Protein AF-A0A936V182-F1 (afdb_monomer_lite)

pLDDT: mean 81.34, std 19.68, range [26.72, 98.81]

Foldseek 3Di:
DPDADLPKFKFKDQLVVCPVVVVDDPVVSVVCVPPRIDIRTGGDDDDPPPPDDDDDDDDDDDDDDDDDDDDDDQQLQLVQQCVPVQAALAAEEEELAPVCVSVVVNVLVNPVVDQCHRHFQKYKYAAQQQPDAPSPCDQLPRDLIDIDRHRHSVVVVCRSVVSHVRHRHYPQAGQRLSRQVVRCVVRVSRQAYEYEDEQRGHHNRLVNLLVHAHQYEYRYPPDDLFGGTQNVLQSNLSRQYWYGGRPDIGHPSVVDDAQDWDRRRQWIWGQDPSGTDTPDGDDDD

Structure (mmCIF, N/CA/C/O backbone):
data_AF-A0A936V182-F1
#
_entry.id   AF-A0A936V182-F1
#
loop_
_atom_site.group_PDB
_atom_site.id
_atom_site.type_symbol
_atom_site.label_atom_id
_atom_site.label_alt_id
_atom_site.label_comp_id
_atom_site.label_asym_id
_atom_site.label_entity_id
_atom_site.label_seq_id
_atom_site.pdbx_PDB_ins_code
_atom_site.Cartn_x
_atom_site.Cartn_y
_atom_site.Cartn_z
_atom_site.occupancy
_atom_site.B_iso_or_equiv
_atom_site.auth_seq_id
_atom_site.auth_comp_id
_atom_site.auth_asym_id
_atom_site.auth_atom_id
_atom_site.pdbx_PDB_model_num
ATOM 1 N N . MET A 1 1 ? -26.282 13.102 14.318 1.00 41.66 1 MET A N 1
ATOM 2 C CA . MET A 1 1 ? -25.094 12.673 13.544 1.00 41.66 1 MET A CA 1
ATOM 3 C C . MET A 1 1 ? -25.569 11.914 12.312 1.00 41.66 1 MET A C 1
ATOM 5 O O . MET A 1 1 ? -26.515 11.145 12.462 1.00 41.66 1 MET A O 1
ATOM 9 N N . PRO A 1 2 ? -24.992 12.132 11.120 1.00 41.12 2 PRO A N 1
ATOM 10 C CA . PRO A 1 2 ? -25.357 11.365 9.927 1.00 41.12 2 PRO A CA 1
ATOM 11 C C . PRO A 1 2 ? -25.142 9.859 10.160 1.00 41.12 2 PRO A C 1
ATOM 13 O O . PRO A 1 2 ? -24.247 9.467 10.913 1.00 41.12 2 PRO A O 1
ATOM 16 N N . LYS A 1 3 ? -25.986 9.011 9.553 1.00 46.19 3 LYS A N 1
ATOM 17 C CA . LYS A 1 3 ? -25.827 7.548 9.603 1.00 46.19 3 LYS A CA 1
ATOM 18 C C . LYS A 1 3 ? -24.495 7.181 8.939 1.00 46.19 3 LYS A C 1
ATOM 20 O O . LYS A 1 3 ? -24.381 7.282 7.722 1.00 46.19 3 LYS A O 1
ATOM 25 N N . LYS A 1 4 ? -23.512 6.775 9.748 1.00 57.81 4 LYS A N 1
ATOM 26 C CA . LYS A 1 4 ? -22.187 6.343 9.286 1.00 57.81 4 LYS A CA 1
ATOM 27 C C . LYS A 1 4 ? -22.309 5.064 8.454 1.00 57.81 4 LYS A C 1
ATOM 29 O O . LYS A 1 4 ? -22.956 4.104 8.873 1.00 57.81 4 LYS A O 1
ATOM 34 N N . SER A 1 5 ? -21.683 5.062 7.288 1.00 62.22 5 SER A N 1
ATOM 35 C CA . SER A 1 5 ? -21.495 3.911 6.416 1.00 62.22 5 SER A CA 1
ATOM 36 C C . SER A 1 5 ? -20.258 3.108 6.816 1.00 62.22 5 SER A C 1
ATOM 38 O O . SER A 1 5 ? -19.247 3.709 7.172 1.00 62.22 5 SER A O 1
ATOM 40 N N . PRO A 1 6 ? -20.251 1.777 6.619 1.00 49.88 6 PRO A N 1
ATOM 41 C CA . PRO A 1 6 ? -19.027 0.970 6.666 1.00 49.88 6 PRO A CA 1
ATOM 42 C C . PRO A 1 6 ? -17.945 1.381 5.650 1.00 49.88 6 PRO A C 1
ATOM 44 O O . PRO A 1 6 ? -16.813 0.922 5.748 1.00 49.88 6 PRO A O 1
ATOM 47 N N . LEU A 1 7 ? -18.294 2.200 4.651 1.00 52.56 7 LEU A N 1
ATOM 48 C CA . LEU A 1 7 ? -17.370 2.711 3.633 1.00 52.56 7 LEU A CA 1
ATOM 49 C C . LEU A 1 7 ? -16.834 4.119 3.930 1.00 52.56 7 LEU A C 1
ATOM 51 O O . LEU A 1 7 ? -15.943 4.560 3.208 1.00 52.56 7 LEU A O 1
ATOM 55 N N . ASP A 1 8 ? -17.356 4.817 4.939 1.00 61.22 8 ASP A N 1
ATOM 56 C CA . ASP A 1 8 ? -16.857 6.150 5.296 1.00 61.22 8 ASP A CA 1
ATOM 57 C C . ASP A 1 8 ? -15.470 6.029 5.941 1.00 61.22 8 ASP A C 1
ATOM 59 O O . ASP A 1 8 ? -15.196 5.064 6.660 1.00 61.22 8 ASP A O 1
ATOM 63 N N . SER A 1 9 ? -14.598 7.002 5.685 1.00 69.19 9 SER A N 1
ATOM 64 C CA . SER A 1 9 ? -13.239 7.024 6.229 1.00 69.19 9 SER A CA 1
ATOM 65 C C . SER A 1 9 ? -13.103 8.096 7.303 1.00 69.19 9 SER A C 1
ATOM 67 O O . SER A 1 9 ? -13.934 8.992 7.462 1.00 69.19 9 SER A O 1
ATOM 69 N N . PHE A 1 10 ? -12.029 7.991 8.071 1.00 71.25 10 PHE A N 1
ATOM 70 C CA . PHE A 1 10 ? -11.590 9.054 8.954 1.00 71.25 10 PHE A CA 1
ATOM 71 C C . PHE A 1 10 ? -10.119 9.283 8.685 1.00 71.25 10 PHE A C 1
ATOM 73 O O . PHE A 1 10 ? -9.354 8.324 8.667 1.00 71.25 10 PHE A O 1
ATOM 80 N N . ILE A 1 11 ? -9.746 10.540 8.519 1.00 71.50 11 ILE A N 1
ATOM 81 C CA . ILE A 1 11 ? -8.353 10.932 8.390 1.00 71.50 11 ILE A CA 1
ATOM 82 C C . ILE A 1 11 ? -7.920 11.446 9.757 1.00 71.50 11 ILE A C 1
ATOM 84 O O . ILE A 1 11 ? -8.590 12.290 10.354 1.00 71.50 11 ILE A O 1
ATOM 88 N N . THR A 1 12 ? -6.825 10.915 10.281 1.00 74.19 12 THR A N 1
ATOM 89 C CA . THR A 1 12 ? -6.196 11.458 11.487 1.00 74.19 12 THR A CA 1
ATOM 90 C C . THR A 1 12 ? -5.135 12.458 11.046 1.00 74.19 12 THR A C 1
ATOM 92 O O . THR A 1 12 ? -4.438 12.200 10.071 1.00 74.19 12 THR A O 1
ATOM 95 N N . ARG A 1 13 ? -4.996 13.596 11.720 1.00 75.62 13 ARG A N 1
ATOM 96 C CA . ARG A 1 13 ? -3.925 14.573 11.462 1.00 75.62 13 ARG A CA 1
ATOM 97 C C . ARG A 1 13 ? -3.529 15.279 12.742 1.00 75.62 13 ARG A C 1
ATOM 99 O O . ARG A 1 13 ? -4.365 15.448 13.629 1.00 75.62 13 ARG A O 1
ATOM 106 N N . GLU A 1 14 ? -2.290 15.742 12.820 1.00 84.69 14 GLU A N 1
ATOM 107 C CA . GLU A 1 14 ? -1.937 16.776 13.789 1.00 84.69 14 GLU A CA 1
ATOM 108 C C . GLU A 1 14 ? -2.759 18.045 13.495 1.00 84.69 14 GLU A C 1
ATOM 110 O O . GLU A 1 14 ? -2.943 18.393 12.324 1.00 84.69 14 GLU A O 1
ATOM 115 N N . PRO A 1 15 ? -3.263 18.778 14.508 1.00 85.75 15 PRO A N 1
ATOM 116 C CA . PRO A 1 15 ? -4.141 19.924 14.269 1.00 85.75 15 PRO A CA 1
ATOM 117 C C . PRO A 1 15 ? -3.511 20.986 13.363 1.00 85.75 15 PRO A C 1
ATOM 119 O O . PRO A 1 15 ? -4.202 21.626 12.574 1.00 85.75 15 PRO A O 1
ATOM 122 N N . LYS A 1 16 ? -2.193 21.189 13.478 1.00 81.38 16 LYS A N 1
ATOM 123 C CA . LYS A 1 16 ? -1.477 22.172 12.664 1.00 81.38 16 LYS A CA 1
ATOM 124 C C . LYS A 1 16 ? -1.350 21.725 11.209 1.00 81.38 16 LYS A C 1
ATOM 126 O O . LYS A 1 16 ? -1.611 22.531 10.326 1.00 81.38 16 LYS A O 1
ATOM 131 N N . GLU A 1 17 ? -1.021 20.458 10.979 1.00 74.88 17 GLU A N 1
ATOM 132 C CA . GLU A 1 17 ? -0.967 19.885 9.630 1.00 74.88 17 GLU A CA 1
ATOM 133 C C . GLU A 1 17 ? -2.342 19.952 8.973 1.00 74.88 17 GLU A C 1
ATOM 135 O O . GLU A 1 17 ? -2.457 20.456 7.867 1.00 74.88 17 GLU A O 1
ATOM 140 N N . ALA A 1 18 ? -3.409 19.590 9.690 1.00 75.88 18 ALA A N 1
ATOM 141 C CA . ALA A 1 18 ? -4.770 19.703 9.174 1.00 75.88 18 ALA A CA 1
ATOM 142 C C . ALA A 1 18 ? -5.158 21.133 8.758 1.00 75.88 18 ALA A C 1
ATOM 144 O O . ALA A 1 18 ? -5.914 21.305 7.804 1.00 75.88 18 ALA A O 1
ATOM 145 N N . LEU A 1 19 ? -4.676 22.161 9.471 1.00 80.75 19 LEU A N 1
ATOM 146 C CA . LEU A 1 19 ? -4.899 23.561 9.096 1.00 80.75 19 LEU A CA 1
ATOM 147 C C . LEU A 1 19 ? -4.102 23.936 7.842 1.00 80.75 19 LEU A C 1
ATOM 149 O O . LEU A 1 19 ? -4.643 24.588 6.951 1.00 80.75 19 LEU A O 1
ATOM 153 N N . ASP A 1 20 ? -2.829 23.542 7.787 1.00 72.81 20 ASP A N 1
ATOM 154 C CA . ASP A 1 20 ? -1.937 23.825 6.658 1.00 72.81 20 ASP A CA 1
ATOM 155 C C .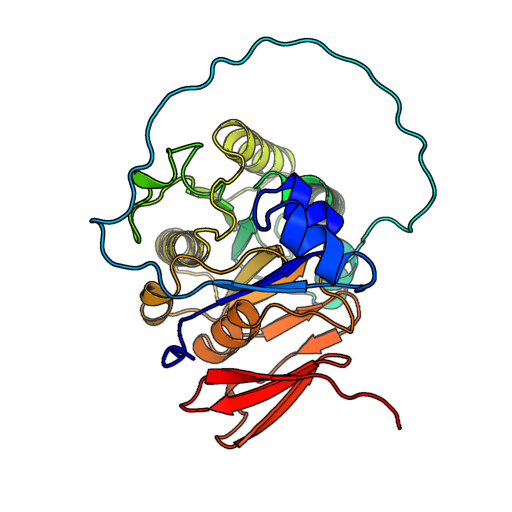 ASP A 1 20 ? -2.417 23.106 5.376 1.00 72.81 20 ASP A C 1
ATOM 157 O O . ASP A 1 20 ? -2.313 23.649 4.278 1.00 72.81 20 ASP A O 1
ATOM 161 N N . GLU A 1 21 ? -3.025 21.929 5.539 1.00 70.69 21 GLU A N 1
ATOM 162 C CA . GLU A 1 21 ? -3.681 21.109 4.512 1.00 70.69 21 GLU A CA 1
ATOM 163 C C . GLU A 1 21 ? -5.107 21.583 4.159 1.00 70.69 21 GLU A C 1
ATOM 165 O O . GLU A 1 21 ? -5.732 21.064 3.236 1.00 70.69 21 GLU A O 1
ATOM 170 N N . GLY A 1 22 ? -5.654 22.567 4.882 1.00 77.06 22 GLY A N 1
ATOM 171 C CA . GLY A 1 22 ? -7.004 23.094 4.649 1.00 77.06 22 GLY A CA 1
ATOM 172 C C . GLY A 1 22 ? -8.145 22.136 5.017 1.00 77.06 22 GLY A C 1
ATOM 173 O O . GLY A 1 22 ? -9.292 22.385 4.645 1.00 77.06 22 GLY A O 1
ATOM 174 N N . LEU A 1 23 ? -7.857 21.064 5.760 1.00 72.44 23 LEU A N 1
ATOM 175 C CA . LEU A 1 23 ? -8.844 20.093 6.246 1.00 72.44 23 LEU A CA 1
ATOM 176 C C . LEU A 1 23 ? -9.688 20.639 7.405 1.00 72.44 23 LEU A C 1
ATOM 178 O O . LEU A 1 23 ? -10.777 20.130 7.669 1.00 72.44 23 LEU A O 1
ATOM 182 N N . ILE A 1 24 ? -9.181 21.665 8.093 1.00 79.69 24 ILE A N 1
ATOM 183 C CA . ILE A 1 24 ? -9.901 22.437 9.107 1.00 79.69 24 ILE A CA 1
ATOM 184 C C . ILE A 1 24 ? -9.687 23.935 8.890 1.00 79.69 24 ILE A C 1
ATOM 186 O O . ILE A 1 24 ? -8.669 24.372 8.350 1.00 79.69 24 ILE A O 1
ATOM 190 N N . ASN A 1 25 ? -10.626 24.749 9.360 1.00 86.94 25 ASN A N 1
ATOM 191 C CA . ASN A 1 25 ? -10.489 26.201 9.354 1.00 86.94 25 ASN A CA 1
ATOM 192 C C . ASN A 1 25 ? -9.748 26.724 10.605 1.00 86.94 25 ASN A C 1
ATOM 194 O O . ASN A 1 25 ? -9.465 26.001 11.562 1.00 86.94 25 ASN A O 1
ATOM 198 N N . LYS A 1 26 ? -9.420 28.024 10.616 1.00 87.69 26 LYS A N 1
ATOM 199 C CA . LYS A 1 26 ? -8.670 28.657 11.719 1.00 87.69 26 LYS A CA 1
ATOM 200 C C . LYS A 1 26 ? -9.384 28.595 13.071 1.00 87.69 26 LYS A C 1
ATOM 202 O O . LYS A 1 26 ? -8.702 28.643 14.095 1.00 87.69 26 LYS A O 1
ATOM 207 N N . ASP A 1 27 ? -10.711 28.552 13.094 1.00 89.56 27 ASP A N 1
ATOM 208 C CA . ASP A 1 27 ? -11.481 28.510 14.337 1.00 89.56 27 ASP A CA 1
ATOM 209 C C . ASP A 1 27 ? -11.550 27.084 14.893 1.00 89.56 27 ASP A C 1
ATOM 211 O O . ASP A 1 27 ? -11.264 26.893 16.074 1.00 89.56 27 ASP A O 1
ATOM 215 N N . GLU A 1 28 ? -11.749 26.084 14.033 1.00 85.88 28 GLU A N 1
ATOM 216 C CA . GLU A 1 28 ? -11.601 24.662 14.381 1.00 85.88 28 GLU A CA 1
ATOM 217 C C . GLU A 1 28 ? -10.180 24.359 14.887 1.00 85.88 28 GLU A C 1
ATOM 219 O O . GLU A 1 28 ? -9.998 23.706 15.914 1.00 85.88 28 GLU A O 1
ATOM 224 N N . TYR A 1 29 ? -9.141 24.915 14.251 1.00 89.25 29 TYR A N 1
ATOM 225 C CA . TYR A 1 29 ? -7.770 24.772 14.751 1.00 89.25 29 TYR A CA 1
ATOM 226 C C . TYR A 1 29 ? -7.607 25.320 16.173 1.00 89.25 29 TYR A C 1
ATOM 228 O O . TYR A 1 29 ? -6.943 24.696 16.997 1.00 89.25 29 TYR A O 1
ATOM 236 N N . LYS A 1 30 ? -8.206 26.471 16.513 1.00 90.81 30 LYS A N 1
ATOM 237 C CA . LYS A 1 30 ? -8.105 27.021 17.879 1.00 90.81 30 LYS A CA 1
ATOM 238 C C . LYS A 1 30 ? -8.711 26.085 18.921 1.00 90.81 30 LYS A C 1
ATOM 240 O O . LYS A 1 30 ? -8.187 26.051 20.037 1.00 90.81 30 LYS A O 1
ATOM 245 N N . GLU A 1 31 ? -9.775 25.374 18.561 1.00 91.69 31 GLU A N 1
ATOM 246 C CA . GLU A 1 31 ? -10.440 24.387 19.411 1.00 91.69 31 GLU A CA 1
ATOM 247 C C . GLU A 1 31 ? -9.535 23.175 19.654 1.00 91.69 31 GLU A C 1
ATOM 249 O O . GLU A 1 31 ? -9.345 22.759 20.797 1.00 91.69 31 GLU A O 1
ATOM 254 N N . PHE A 1 32 ? -8.882 22.677 18.601 1.00 87.44 32 PHE A N 1
ATOM 255 C CA . PHE A 1 32 ? -8.122 21.431 18.668 1.00 87.44 32 PHE A CA 1
ATOM 256 C C . PHE A 1 32 ? -6.600 21.578 18.780 1.00 87.44 32 PHE A C 1
ATOM 258 O O . PHE A 1 32 ? -5.914 20.572 18.902 1.00 87.44 32 PHE A O 1
ATOM 265 N N . LYS A 1 33 ? -6.031 22.791 18.806 1.00 88.38 33 LYS A N 1
ATOM 266 C CA . LYS A 1 33 ? -4.565 23.029 18.829 1.00 88.38 33 LYS A CA 1
ATOM 267 C C . LYS A 1 33 ? -3.802 22.393 19.998 1.00 88.38 33 LYS A C 1
ATOM 269 O O . LYS A 1 33 ? -2.577 22.411 19.997 1.00 88.38 33 LYS A O 1
ATOM 274 N N . LYS A 1 34 ? -4.506 21.952 21.045 1.00 87.06 34 LYS A N 1
ATOM 275 C CA . LYS A 1 34 ? -3.921 21.257 22.204 1.00 87.06 34 LYS A CA 1
ATOM 276 C C . LYS A 1 34 ? -3.985 19.732 22.079 1.00 87.06 34 LYS A C 1
ATOM 278 O O . LYS A 1 34 ? -3.415 19.044 22.919 1.00 87.06 34 LYS A O 1
ATOM 283 N N . SER A 1 35 ? -4.708 19.217 21.090 1.00 80.88 35 SER A N 1
ATOM 284 C CA . SER A 1 35 ? -4.817 17.789 20.820 1.00 80.88 35 SER A CA 1
ATOM 285 C C . SER A 1 35 ? -3.553 17.290 20.130 1.00 80.88 35 SER A C 1
ATOM 287 O O . SER A 1 35 ? -2.988 17.992 19.302 1.00 80.88 35 SER A O 1
ATOM 289 N N . ILE A 1 36 ? -3.158 16.056 20.443 1.00 70.88 36 ILE A N 1
ATOM 290 C CA . ILE A 1 36 ? -2.073 15.343 19.746 1.00 70.88 36 ILE A CA 1
ATOM 291 C C . ILE A 1 36 ? -2.526 14.928 18.341 1.00 70.88 36 ILE A C 1
ATOM 293 O O . ILE A 1 36 ? -1.750 14.729 17.432 1.00 70.88 36 ILE A O 1
ATOM 297 N N . SER A 1 37 ? -3.818 14.729 18.132 1.00 75.06 37 SER A N 1
ATOM 298 C CA . SER A 1 37 ? -4.351 14.566 16.788 1.00 75.06 37 SER A CA 1
ATOM 299 C C . SER A 1 37 ? -5.823 14.910 16.784 1.00 75.06 37 SER A C 1
ATOM 301 O O . SER A 1 37 ? -6.503 14.871 17.814 1.00 75.06 37 SER A O 1
ATOM 303 N N . ILE A 1 38 ? -6.314 15.258 15.607 1.00 79.38 38 ILE A N 1
ATOM 304 C CA . ILE A 1 38 ? -7.730 15.331 15.313 1.00 79.38 38 ILE A CA 1
ATOM 305 C C . ILE A 1 38 ? -8.112 14.247 14.333 1.00 79.38 38 ILE A C 1
ATOM 307 O O . ILE A 1 38 ? -7.327 13.840 13.477 1.00 79.38 38 ILE A O 1
ATOM 311 N N . ARG A 1 39 ? -9.356 13.802 14.465 1.00 74.19 39 ARG A N 1
ATOM 312 C CA . ARG A 1 39 ? -9.944 12.799 13.599 1.00 74.19 39 ARG A CA 1
ATOM 313 C C . ARG A 1 39 ? -11.040 13.444 12.773 1.00 74.19 39 ARG A C 1
ATOM 315 O O . ARG A 1 39 ? -12.098 13.796 13.289 1.00 74.19 39 ARG A O 1
ATOM 322 N N . ILE A 1 40 ? -10.760 13.607 11.493 1.00 77.19 40 ILE A N 1
ATOM 323 C CA . ILE A 1 40 ? -11.608 14.308 10.543 1.00 77.19 40 ILE A CA 1
ATOM 324 C C . ILE A 1 40 ? -12.477 13.264 9.858 1.00 77.19 40 ILE A C 1
ATOM 326 O O . ILE A 1 40 ? -11.980 12.324 9.235 1.00 77.19 40 ILE A O 1
ATOM 330 N N . TYR A 1 41 ? -13.790 13.386 10.043 1.00 71.94 41 TYR A N 1
ATOM 331 C CA . TYR A 1 41 ? -14.746 12.497 9.400 1.00 71.94 41 TYR A CA 1
ATOM 332 C C . TYR A 1 41 ? -14.804 12.795 7.910 1.00 71.94 41 TYR A C 1
ATOM 334 O O . TYR A 1 41 ? -15.100 13.917 7.507 1.00 71.94 41 TYR A O 1
ATOM 342 N N . TYR A 1 42 ? -14.569 11.761 7.116 1.00 66.94 42 TYR A N 1
ATOM 343 C CA . TYR A 1 42 ? -14.563 11.833 5.672 1.00 66.94 42 TYR A CA 1
ATOM 344 C C . TYR A 1 42 ? -15.699 10.940 5.146 1.00 66.94 42 TYR A C 1
ATOM 346 O O . TYR A 1 42 ? -15.493 9.744 4.897 1.00 66.94 42 TYR A O 1
ATOM 354 N N . PRO A 1 43 ? -16.944 11.464 5.082 1.00 55.19 43 PRO A N 1
ATOM 355 C CA . PRO A 1 43 ? -18.076 10.686 4.594 1.00 55.19 43 PRO A CA 1
ATOM 356 C C . PRO A 1 43 ? -17.819 10.246 3.155 1.00 55.19 43 PRO A C 1
ATOM 358 O O . PRO A 1 43 ? -17.165 10.968 2.404 1.00 55.19 43 PRO A O 1
ATOM 361 N N . ARG A 1 44 ? -18.389 9.103 2.746 1.00 57.69 44 ARG A N 1
ATOM 362 C CA . ARG A 1 44 ? -18.554 8.764 1.327 1.00 57.69 44 ARG A CA 1
ATOM 363 C C . ARG A 1 44 ? -18.972 10.022 0.579 1.00 57.69 44 ARG A C 1
ATOM 365 O O . ARG A 1 44 ? -19.992 10.623 0.925 1.00 57.69 44 ARG A O 1
ATOM 372 N N . TRP A 1 45 ? -18.157 10.403 -0.400 1.00 47.88 45 TRP A N 1
ATOM 373 C CA . TRP A 1 45 ? -18.374 11.591 -1.206 1.00 47.88 45 TRP A CA 1
ATOM 374 C C . TRP A 1 45 ? -19.824 11.631 -1.698 1.00 47.88 45 TRP A C 1
ATOM 376 O O . TRP A 1 45 ? -20.338 10.694 -2.309 1.00 47.88 45 TRP A O 1
ATOM 386 N N . VAL A 1 46 ? -20.482 12.715 -1.304 1.00 39.66 46 VAL A N 1
ATOM 387 C CA . VAL A 1 46 ? -21.853 13.099 -1.628 1.00 39.66 46 VAL A CA 1
ATOM 388 C C . VAL A 1 46 ? -21.989 13.311 -3.143 1.00 39.66 46 VAL A C 1
ATOM 390 O O . VAL A 1 46 ? -21.006 13.607 -3.817 1.00 39.66 46 VAL A O 1
ATOM 393 N N . GLU A 1 47 ? -23.215 13.154 -3.655 1.00 40.62 47 GLU A N 1
ATOM 394 C CA . GLU A 1 47 ? -23.608 13.387 -5.052 1.00 40.62 47 GLU A CA 1
ATOM 395 C C . GLU A 1 47 ? -23.032 14.677 -5.663 1.00 40.62 47 GLU A C 1
ATOM 397 O O . GLU A 1 47 ? -22.890 15.705 -4.995 1.00 40.62 47 GLU A O 1
ATOM 402 N N . LEU A 1 48 ? -22.761 14.580 -6.970 1.00 37.69 48 LEU A N 1
ATOM 403 C CA . LEU A 1 48 ? -21.996 15.480 -7.846 1.00 37.69 48 LEU A CA 1
ATOM 404 C C . LEU A 1 48 ? -22.363 16.981 -7.778 1.00 37.69 48 LEU A C 1
ATOM 406 O O . LEU A 1 48 ? -21.568 17.826 -8.184 1.00 37.69 48 LEU A O 1
ATOM 410 N N . ASP A 1 49 ? -23.532 17.337 -7.250 1.00 41.50 49 ASP A N 1
ATOM 411 C CA . ASP A 1 49 ? -24.151 18.652 -7.463 1.00 41.50 49 ASP A CA 1
ATOM 412 C C . ASP A 1 49 ? -23.750 19.732 -6.437 1.00 41.50 49 ASP A C 1
ATOM 414 O O . ASP A 1 49 ? -24.231 20.863 -6.503 1.00 41.50 49 ASP A O 1
ATOM 418 N N . LYS A 1 50 ? -22.862 19.431 -5.478 1.00 38.72 50 LYS A N 1
ATOM 419 C CA . LYS A 1 50 ? -22.451 20.384 -4.416 1.00 38.72 50 LYS A CA 1
ATOM 420 C C . LYS A 1 50 ? -21.024 20.937 -4.538 1.00 38.72 50 LYS A C 1
ATOM 422 O O . LYS A 1 50 ? -20.557 21.613 -3.626 1.00 38.72 50 LYS A O 1
ATOM 427 N N . LEU A 1 51 ? -20.338 20.696 -5.656 1.00 36.44 51 LEU A N 1
ATOM 428 C CA . LEU A 1 51 ? -18.900 20.964 -5.829 1.00 36.44 51 LEU A CA 1
ATOM 429 C C . LEU A 1 51 ? -18.517 22.323 -6.456 1.00 36.44 51 LEU A C 1
ATOM 431 O O . LEU A 1 51 ? -17.415 22.463 -6.982 1.00 36.44 51 LEU A O 1
ATOM 435 N N . MET A 1 52 ? -19.355 23.360 -6.373 1.00 34.44 52 MET A N 1
ATOM 436 C CA . MET A 1 52 ? -18.914 24.720 -6.728 1.00 34.44 52 MET A CA 1
ATOM 437 C C . MET A 1 52 ? -18.900 25.660 -5.520 1.00 34.44 52 MET A C 1
ATOM 439 O O . MET A 1 52 ? -19.957 25.999 -4.989 1.00 34.44 52 MET A O 1
ATOM 443 N N . PRO A 1 53 ? -17.719 26.200 -5.177 1.00 34.00 53 PRO A N 1
ATOM 444 C CA . PRO A 1 53 ? -17.605 27.578 -4.721 1.00 34.00 53 PRO A CA 1
ATOM 445 C C . PRO A 1 53 ? -16.850 28.460 -5.729 1.00 34.00 53 PRO A C 1
ATOM 447 O O . PRO A 1 53 ? -15.992 28.021 -6.492 1.00 34.00 53 PRO A O 1
ATOM 450 N N . ASN A 1 54 ? -17.220 29.739 -5.723 1.00 40.09 54 ASN A N 1
ATOM 451 C CA . ASN A 1 54 ? -16.815 30.776 -6.666 1.00 40.09 54 ASN A CA 1
ATOM 452 C C . ASN A 1 54 ? -15.388 31.325 -6.442 1.00 40.09 54 ASN A C 1
ATOM 454 O O . ASN A 1 54 ? -15.023 31.668 -5.321 1.00 40.09 54 ASN A O 1
ATOM 458 N N . LYS A 1 55 ? -14.734 31.598 -7.585 1.00 34.41 55 LYS A N 1
ATOM 459 C CA . LYS A 1 55 ? -13.571 32.465 -7.899 1.00 34.41 55 LYS A CA 1
ATOM 460 C C . LYS A 1 55 ? -12.144 31.869 -7.884 1.00 34.41 55 LYS A C 1
ATOM 462 O O . LYS A 1 55 ? -11.778 31.156 -6.960 1.00 34.41 55 LYS A O 1
ATOM 467 N N . PRO A 1 56 ? -11.312 32.228 -8.893 1.00 35.09 56 PRO A N 1
ATOM 468 C CA . PRO A 1 56 ? -9.937 31.752 -9.030 1.00 35.09 56 PRO A CA 1
ATOM 469 C C . PRO A 1 56 ? -8.943 32.606 -8.226 1.00 35.09 56 PRO A C 1
ATOM 471 O O . PRO A 1 56 ? -9.132 33.816 -8.092 1.00 35.09 56 PRO A O 1
ATOM 474 N N . VAL A 1 57 ? -7.845 31.996 -7.767 1.00 31.30 57 VAL A N 1
ATOM 475 C CA . VAL A 1 57 ? -6.678 32.707 -7.214 1.00 31.30 57 VAL A CA 1
ATOM 476 C C . VAL A 1 57 ? -5.425 32.334 -8.010 1.00 31.30 57 VAL A C 1
ATOM 478 O O . VAL A 1 57 ? -5.151 31.163 -8.253 1.00 31.30 57 VAL A O 1
ATOM 481 N N . SER A 1 58 ? -4.690 33.360 -8.439 1.00 30.41 58 SER A N 1
ATOM 482 C CA . SER A 1 58 ? -3.421 33.300 -9.172 1.00 30.41 58 SER A CA 1
ATOM 483 C C . SER A 1 58 ? -2.222 33.083 -8.242 1.00 30.41 58 SER A C 1
ATOM 485 O O . SER A 1 58 ? -2.175 33.683 -7.168 1.00 30.41 58 SER A O 1
ATOM 487 N N . VAL A 1 59 ? -1.215 32.328 -8.692 1.00 30.48 59 VAL A N 1
ATOM 488 C CA . VAL A 1 59 ? 0.037 32.074 -7.953 1.00 30.48 59 VAL A CA 1
ATOM 489 C C . VAL A 1 59 ? 1.221 32.771 -8.635 1.00 30.48 59 VAL A C 1
ATOM 491 O O . VAL A 1 59 ? 1.354 32.717 -9.856 1.00 30.48 59 VAL A O 1
ATOM 494 N N . THR A 1 60 ? 2.100 33.388 -7.840 1.00 31.77 60 THR A N 1
ATOM 495 C CA . THR A 1 60 ? 3.448 33.834 -8.241 1.00 31.77 60 THR A CA 1
ATOM 496 C C . THR A 1 60 ? 4.492 33.337 -7.242 1.00 31.77 60 THR A C 1
ATOM 498 O O . THR A 1 60 ? 4.284 33.445 -6.034 1.00 31.77 60 THR A O 1
ATOM 501 N N . ASP A 1 61 ? 5.622 32.850 -7.759 1.00 39.09 61 ASP A N 1
ATOM 502 C CA . ASP A 1 61 ? 6.753 32.277 -7.017 1.00 39.09 61 ASP A CA 1
ATOM 503 C C . ASP A 1 61 ? 7.638 33.300 -6.282 1.00 39.09 61 ASP A C 1
ATOM 505 O O . ASP A 1 61 ? 7.925 34.376 -6.815 1.00 39.09 61 ASP A O 1
ATOM 509 N N . LYS A 1 62 ? 8.206 32.885 -5.130 1.00 29.88 62 LYS A N 1
ATOM 510 C CA . LYS A 1 62 ? 9.655 32.990 -4.816 1.00 29.88 62 LYS A CA 1
ATOM 511 C C . LYS A 1 62 ? 10.067 32.277 -3.513 1.00 29.88 62 LYS A C 1
ATOM 513 O O . LYS A 1 62 ? 9.293 32.138 -2.575 1.00 29.88 62 LYS A O 1
ATOM 518 N N . ALA A 1 63 ? 11.338 31.859 -3.483 1.00 38.66 63 ALA A N 1
ATOM 519 C CA . ALA A 1 63 ? 11.964 30.950 -2.516 1.00 38.66 63 ALA A CA 1
ATOM 520 C C . ALA A 1 63 ? 12.428 31.578 -1.185 1.00 38.66 63 ALA A C 1
ATOM 522 O O . ALA A 1 63 ? 12.803 32.750 -1.152 1.00 38.66 63 ALA A O 1
ATOM 523 N N . LYS A 1 64 ? 12.578 30.734 -0.144 1.00 29.09 64 LYS A N 1
ATOM 524 C CA . LYS A 1 64 ? 13.692 30.773 0.833 1.00 29.09 64 LYS A CA 1
ATOM 525 C C . LYS A 1 64 ? 13.848 29.445 1.594 1.00 29.09 64 LYS A C 1
ATOM 527 O O . LYS A 1 64 ? 12.875 28.785 1.933 1.00 29.09 64 LYS A O 1
ATOM 532 N N . LYS A 1 65 ? 15.110 29.087 1.845 1.00 38.97 65 LYS A N 1
ATOM 533 C CA . LYS A 1 65 ? 15.613 27.858 2.480 1.00 38.97 65 LYS A CA 1
ATOM 534 C C . LYS A 1 65 ? 15.982 28.149 3.940 1.00 38.97 65 LYS A C 1
ATOM 536 O O . LYS A 1 65 ? 16.754 29.077 4.151 1.00 38.97 65 LYS A O 1
ATOM 541 N N . VAL A 1 66 ? 15.538 27.317 4.885 1.00 27.34 66 VAL A N 1
ATOM 542 C CA . VAL A 1 66 ? 16.264 26.934 6.117 1.00 27.34 66 VAL A CA 1
ATOM 543 C C . VAL A 1 66 ? 15.761 25.539 6.501 1.00 27.34 66 VAL A C 1
ATOM 545 O O . VAL A 1 66 ? 14.559 25.363 6.665 1.00 27.34 66 VAL A O 1
ATOM 548 N N . VAL A 1 67 ? 16.649 24.550 6.638 1.00 30.16 67 VAL A N 1
ATOM 549 C CA . VAL A 1 67 ? 16.309 23.261 7.264 1.00 30.16 67 VAL A CA 1
ATOM 550 C C . VAL A 1 67 ? 17.289 23.030 8.400 1.00 30.16 67 VAL A C 1
ATOM 552 O O . VAL A 1 67 ? 18.458 22.720 8.178 1.00 30.16 67 VAL A O 1
ATOM 555 N N . THR A 1 68 ? 16.797 23.212 9.617 1.00 26.72 68 THR A N 1
ATOM 556 C CA . THR A 1 68 ? 17.435 22.715 10.831 1.00 26.72 68 THR A CA 1
ATOM 557 C C . THR A 1 6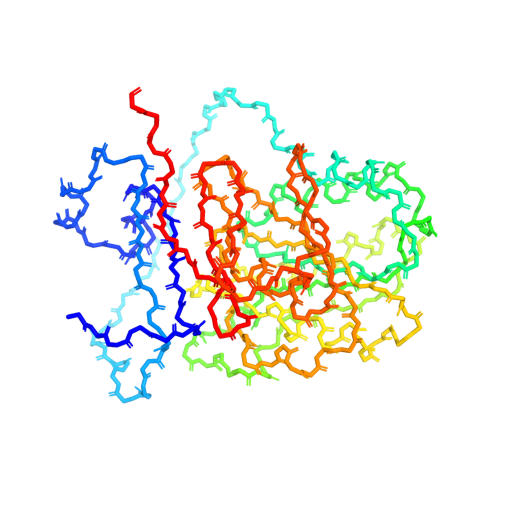8 ? 17.086 21.233 10.927 1.00 26.72 68 THR A C 1
ATOM 559 O O . THR A 1 68 ? 15.918 20.891 11.084 1.00 26.72 68 THR A O 1
ATOM 562 N N . ILE A 1 69 ? 18.072 20.344 10.793 1.00 33.72 69 ILE A N 1
ATOM 563 C CA . ILE A 1 69 ? 17.871 18.913 11.049 1.00 33.72 69 ILE A CA 1
ATOM 564 C C . ILE A 1 69 ? 17.939 18.717 12.563 1.00 33.72 69 ILE A C 1
ATOM 566 O O . ILE A 1 69 ? 19.020 18.635 13.141 1.00 33.72 69 ILE A O 1
ATOM 570 N N . THR A 1 70 ? 16.779 18.681 13.212 1.00 36.97 70 THR A N 1
ATOM 571 C CA . THR A 1 70 ? 16.637 18.145 14.567 1.00 36.97 70 THR A CA 1
ATOM 572 C C . THR A 1 70 ? 16.228 16.681 14.466 1.00 36.97 70 THR A C 1
ATOM 574 O O . THR A 1 70 ? 15.193 16.358 13.892 1.00 36.97 70 THR A O 1
ATOM 577 N N . ASN A 1 71 ? 17.090 15.818 14.993 1.00 44.62 71 ASN A N 1
ATOM 578 C CA . ASN A 1 71 ? 17.004 14.363 15.060 1.00 44.62 71 ASN A CA 1
ATOM 579 C C . ASN A 1 71 ? 15.591 13.761 15.164 1.00 44.62 71 ASN A C 1
ATOM 581 O O . ASN A 1 71 ? 14.867 13.995 16.127 1.00 44.62 71 ASN A O 1
ATOM 585 N N . GLY A 1 72 ? 15.311 12.833 14.254 1.00 38.66 72 GLY A N 1
ATOM 586 C CA . GLY A 1 72 ? 14.556 11.613 14.519 1.00 38.66 72 GLY A CA 1
ATOM 587 C C . GLY A 1 72 ? 15.327 10.476 13.852 1.00 38.66 72 GLY A C 1
ATOM 588 O O . GLY A 1 72 ? 15.928 10.698 12.798 1.00 38.66 72 GLY A O 1
ATOM 589 N N . ILE A 1 73 ? 15.373 9.284 14.451 1.00 39.31 73 ILE A N 1
ATOM 590 C CA . ILE A 1 73 ? 15.832 8.095 13.716 1.00 39.31 73 ILE A CA 1
ATOM 591 C C . ILE A 1 73 ? 15.016 8.070 12.414 1.00 39.31 73 ILE A C 1
ATOM 593 O O . ILE A 1 73 ? 13.789 8.168 12.504 1.00 39.31 73 ILE A O 1
ATOM 597 N N . PRO A 1 74 ? 15.646 8.017 11.223 1.00 57.88 74 PRO A N 1
ATOM 598 C CA . PRO A 1 74 ? 14.898 7.931 9.982 1.00 57.88 74 PRO A CA 1
ATOM 599 C C . PRO A 1 74 ? 13.922 6.767 10.105 1.00 57.88 74 PRO A C 1
ATOM 601 O O . PRO A 1 74 ? 14.330 5.669 10.495 1.00 57.88 74 PRO A O 1
ATOM 604 N N . ASP A 1 75 ? 12.642 7.016 9.825 1.00 70.19 75 ASP A N 1
ATOM 605 C CA . ASP A 1 75 ? 11.667 5.937 9.700 1.00 70.19 75 ASP A CA 1
ATOM 606 C C . ASP A 1 75 ? 12.304 4.851 8.821 1.00 70.19 75 ASP A C 1
ATOM 608 O O . ASP A 1 75 ? 12.811 5.151 7.741 1.00 70.19 75 ASP A O 1
ATOM 612 N N . SER A 1 76 ? 12.388 3.632 9.347 1.00 81.50 76 SER A N 1
ATOM 613 C CA . SER A 1 76 ? 13.045 2.487 8.706 1.00 81.50 76 SER A CA 1
ATOM 614 C C . SER A 1 76 ? 12.055 1.349 8.475 1.00 81.50 76 SER A C 1
ATOM 616 O O . SER A 1 76 ? 12.460 0.200 8.300 1.00 81.50 76 SER A O 1
ATOM 618 N N . SER A 1 77 ? 10.753 1.659 8.489 1.00 86.19 77 SER A N 1
ATOM 619 C CA . SER A 1 77 ? 9.674 0.672 8.459 1.00 86.19 77 SER A CA 1
ATOM 620 C C . SER A 1 77 ? 9.800 -0.266 7.266 1.00 86.19 77 SER A C 1
ATOM 622 O O . SER A 1 77 ? 9.766 -1.477 7.452 1.00 86.19 77 SER A O 1
ATOM 624 N N . ILE A 1 78 ? 10.020 0.260 6.055 1.00 91.38 78 ILE A N 1
ATOM 625 C CA . ILE A 1 78 ? 10.129 -0.584 4.856 1.00 91.38 78 ILE A CA 1
ATOM 626 C C . ILE A 1 78 ? 11.338 -1.507 4.957 1.00 91.38 78 ILE A C 1
ATOM 628 O O . ILE A 1 78 ? 11.208 -2.697 4.684 1.00 91.38 78 ILE A O 1
ATOM 632 N N . LEU A 1 79 ? 12.492 -0.981 5.381 1.00 88.25 79 LEU A N 1
ATOM 633 C CA . LEU A 1 79 ? 13.707 -1.783 5.522 1.00 88.25 79 LEU A CA 1
ATOM 634 C C . LEU A 1 79 ? 13.491 -2.920 6.525 1.00 88.25 79 LEU A C 1
ATOM 636 O O . LEU A 1 79 ? 13.708 -4.076 6.186 1.00 88.25 79 LEU A O 1
ATOM 640 N N . LYS A 1 80 ? 13.001 -2.597 7.729 1.00 88.94 80 LYS A N 1
ATOM 641 C CA . LYS A 1 80 ? 12.759 -3.569 8.805 1.00 88.94 80 LYS A CA 1
ATOM 642 C C . LYS A 1 80 ? 11.739 -4.635 8.417 1.00 88.94 80 LYS A C 1
ATOM 644 O O . LYS A 1 80 ? 11.937 -5.809 8.711 1.00 88.94 80 LYS A O 1
ATOM 649 N N . ILE A 1 81 ? 10.637 -4.230 7.787 1.00 92.12 81 ILE A N 1
ATOM 650 C CA . ILE A 1 81 ? 9.556 -5.144 7.410 1.00 92.12 81 ILE A CA 1
ATOM 651 C C . ILE A 1 81 ? 10.015 -6.073 6.284 1.00 92.12 81 ILE A C 1
ATOM 653 O O . ILE A 1 81 ? 9.816 -7.283 6.371 1.00 92.12 81 ILE A O 1
ATOM 657 N N . LEU A 1 82 ? 10.648 -5.540 5.237 1.00 90.12 82 LEU A N 1
ATOM 658 C CA . LEU A 1 82 ? 11.113 -6.365 4.121 1.00 90.12 82 LEU A CA 1
ATOM 659 C C . LEU A 1 82 ? 12.247 -7.311 4.534 1.00 90.12 82 LEU A C 1
ATOM 661 O O . LEU A 1 82 ? 12.263 -8.450 4.077 1.00 90.12 82 LEU A O 1
ATOM 665 N N . ASP A 1 83 ? 13.137 -6.879 5.431 1.00 86.75 83 ASP A N 1
ATOM 666 C CA . ASP A 1 83 ? 14.212 -7.720 5.970 1.00 86.75 83 ASP A CA 1
ATOM 667 C C . ASP A 1 83 ? 13.664 -8.922 6.759 1.00 86.75 83 ASP A C 1
ATOM 669 O O . ASP A 1 83 ? 14.066 -10.059 6.523 1.00 86.75 83 ASP A O 1
ATOM 673 N N . ARG A 1 84 ? 12.670 -8.710 7.636 1.00 88.44 84 ARG A N 1
ATOM 674 C CA . ARG A 1 84 ? 12.144 -9.799 8.480 1.00 88.44 84 ARG A CA 1
ATOM 675 C C . ARG A 1 84 ? 11.133 -10.724 7.802 1.00 88.44 84 ARG A C 1
ATOM 677 O O . ARG A 1 84 ? 10.885 -11.817 8.301 1.00 88.44 84 ARG A O 1
ATOM 684 N N . THR A 1 85 ? 10.475 -10.281 6.731 1.00 87.75 85 THR A N 1
ATOM 685 C CA . THR A 1 85 ? 9.352 -11.030 6.139 1.00 87.75 85 THR A CA 1
ATOM 686 C C . THR A 1 85 ? 9.787 -12.104 5.148 1.00 87.75 85 THR A C 1
ATOM 688 O O . THR A 1 85 ? 9.059 -13.083 4.977 1.00 87.75 85 THR A O 1
ATOM 691 N N . GLY A 1 86 ? 10.941 -11.934 4.490 1.00 81.88 86 GLY A N 1
ATOM 692 C CA . GLY A 1 86 ? 11.507 -12.925 3.566 1.00 81.88 86 GLY A CA 1
ATOM 693 C C . GLY A 1 86 ? 10.566 -13.331 2.426 1.00 81.88 86 GLY A C 1
ATOM 694 O O . GLY A 1 86 ? 10.604 -14.466 1.962 1.00 81.88 86 GLY A O 1
ATOM 695 N N . TRP A 1 87 ? 9.652 -12.448 2.024 1.00 87.81 87 TRP A N 1
ATOM 696 C CA . TRP A 1 87 ? 8.662 -12.744 0.992 1.00 87.81 87 TRP A CA 1
ATOM 697 C C . TRP A 1 87 ? 9.314 -13.014 -0.360 1.00 87.81 87 TRP A C 1
ATOM 699 O O . TRP A 1 87 ? 10.272 -12.354 -0.724 1.00 87.81 87 TRP A O 1
ATOM 709 N N . GLU A 1 88 ? 8.760 -13.939 -1.138 1.00 84.06 88 GLU A N 1
ATOM 710 C CA . GLU A 1 88 ? 9.221 -14.233 -2.497 1.00 84.06 88 GLU A CA 1
ATOM 711 C C . GLU A 1 88 ? 8.025 -14.324 -3.450 1.00 84.06 88 GLU A C 1
ATOM 713 O O . GLU A 1 88 ? 6.883 -14.496 -3.017 1.00 84.06 88 GLU A O 1
ATOM 718 N N . LYS A 1 89 ? 8.283 -14.216 -4.762 1.00 82.31 89 LYS A N 1
ATOM 719 C CA . LYS A 1 89 ? 7.272 -14.327 -5.839 1.00 82.31 89 LYS A CA 1
ATOM 720 C C . LYS A 1 89 ? 6.088 -13.353 -5.712 1.00 82.31 89 LYS A C 1
ATOM 722 O O . LYS A 1 89 ? 5.009 -13.589 -6.269 1.00 82.31 89 LYS A O 1
ATOM 727 N N . ALA A 1 90 ? 6.299 -12.238 -5.021 1.00 92.00 90 ALA A N 1
ATOM 728 C CA . ALA A 1 90 ? 5.312 -11.181 -4.889 1.00 92.00 90 ALA A CA 1
ATOM 729 C C . ALA A 1 90 ? 5.329 -10.237 -6.100 1.00 92.00 90 ALA A C 1
ATOM 731 O O . ALA A 1 90 ? 6.289 -10.200 -6.867 1.00 92.00 90 ALA A O 1
ATOM 732 N N . THR A 1 91 ? 4.277 -9.434 -6.247 1.00 95.81 91 THR A N 1
ATOM 733 C CA . THR A 1 91 ? 4.344 -8.162 -6.982 1.00 95.81 91 THR A CA 1
ATOM 734 C C . THR A 1 91 ? 4.359 -7.034 -5.958 1.00 95.81 91 THR A C 1
ATOM 736 O O . THR A 1 91 ? 3.493 -6.999 -5.084 1.00 95.81 91 THR A O 1
ATOM 739 N N . ILE A 1 92 ? 5.328 -6.120 -6.061 1.00 96.81 92 ILE A N 1
ATOM 740 C CA . ILE A 1 92 ? 5.365 -4.910 -5.234 1.00 96.81 92 ILE A CA 1
ATOM 741 C C . ILE A 1 92 ? 4.471 -3.864 -5.890 1.00 96.81 92 ILE A C 1
ATOM 743 O O . ILE A 1 92 ? 4.703 -3.488 -7.038 1.00 96.81 92 ILE A O 1
ATOM 747 N N . VAL A 1 93 ? 3.473 -3.391 -5.156 1.00 98.44 93 VAL A N 1
ATOM 748 C CA . VAL A 1 93 ? 2.573 -2.306 -5.544 1.00 98.44 93 VAL A CA 1
ATOM 749 C C . VAL A 1 93 ? 2.801 -1.169 -4.558 1.00 98.44 93 VAL A C 1
ATOM 751 O O . VAL A 1 93 ? 2.526 -1.338 -3.377 1.00 98.44 93 VAL A O 1
ATOM 754 N N . ALA A 1 94 ? 3.351 -0.038 -4.990 1.00 98.06 94 ALA A N 1
ATOM 755 C CA . ALA A 1 94 ? 3.699 1.044 -4.070 1.00 98.06 94 ALA A CA 1
ATOM 756 C C . ALA A 1 94 ? 3.096 2.384 -4.477 1.00 98.06 94 ALA A C 1
ATOM 758 O O . ALA A 1 94 ? 3.154 2.785 -5.644 1.00 98.06 94 ALA A O 1
ATOM 759 N N . ASP A 1 95 ? 2.567 3.065 -3.469 1.00 98.12 95 ASP A N 1
ATOM 760 C CA . ASP A 1 95 ? 2.258 4.481 -3.503 1.00 98.12 95 ASP A CA 1
ATOM 761 C C . ASP A 1 95 ? 3.565 5.274 -3.633 1.00 98.12 95 ASP A C 1
ATOM 763 O O . ASP A 1 95 ? 4.505 5.091 -2.848 1.00 98.12 95 ASP A O 1
ATOM 767 N N . VAL A 1 96 ? 3.646 6.120 -4.659 1.00 97.38 96 VAL A N 1
ATOM 768 C CA . VAL A 1 96 ? 4.794 7.003 -4.897 1.00 97.38 96 VAL A CA 1
ATOM 769 C C . VAL A 1 96 ? 4.386 8.478 -4.951 1.00 97.38 96 VAL A C 1
ATOM 771 O O . VAL A 1 96 ? 5.060 9.289 -5.589 1.00 97.38 96 VAL A O 1
ATOM 774 N N . THR A 1 97 ? 3.287 8.837 -4.289 1.00 93.88 97 THR A N 1
ATOM 775 C CA . THR A 1 97 ? 2.865 10.228 -4.075 1.00 93.88 97 THR A CA 1
ATOM 776 C C . THR A 1 97 ? 3.863 11.011 -3.216 1.00 93.88 97 THR A C 1
ATOM 778 O O . THR A 1 97 ? 4.838 10.474 -2.676 1.00 93.88 97 THR A O 1
ATOM 781 N N . GLY A 1 98 ? 3.656 12.329 -3.116 1.00 86.69 98 GLY A N 1
ATOM 782 C CA . GLY A 1 98 ? 4.598 13.233 -2.454 1.00 86.69 98 GLY A CA 1
ATOM 783 C C . GLY A 1 98 ? 4.881 12.874 -0.989 1.00 86.69 98 GLY A C 1
ATOM 784 O O . GLY A 1 98 ? 6.040 12.919 -0.566 1.00 86.69 98 GLY A O 1
ATOM 785 N N . SER A 1 99 ? 3.861 12.460 -0.228 1.00 88.06 99 SER A N 1
ATOM 786 C CA . SER A 1 99 ? 4.009 12.063 1.182 1.00 88.06 99 SER A CA 1
ATOM 787 C C . SER A 1 99 ? 4.881 10.811 1.350 1.00 88.06 99 SER A C 1
ATOM 789 O O . SER A 1 99 ? 5.587 10.656 2.353 1.00 88.06 99 SER A O 1
ATOM 791 N N . MET A 1 100 ? 4.934 9.963 0.319 1.00 94.00 100 MET A N 1
ATOM 792 C CA . MET A 1 100 ? 5.684 8.713 0.308 1.00 94.00 100 MET A CA 1
ATOM 793 C C . MET A 1 100 ? 7.175 8.869 -0.023 1.00 94.00 100 MET A C 1
ATOM 795 O O . MET A 1 100 ? 7.904 7.875 -0.035 1.00 94.00 100 MET A O 1
ATOM 799 N N . TYR A 1 101 ? 7.696 10.085 -0.235 1.00 87.50 101 TYR A N 1
ATOM 800 C CA . TYR A 1 101 ? 9.097 10.316 -0.635 1.00 87.50 101 TYR A CA 1
ATOM 801 C C . TYR A 1 101 ? 10.139 9.607 0.259 1.00 87.50 101 TYR A C 1
ATOM 803 O O . TYR A 1 101 ? 11.069 8.963 -0.229 1.00 87.50 101 TYR A O 1
ATOM 811 N N . LYS A 1 102 ? 9.989 9.673 1.589 1.00 88.56 102 LYS A N 1
ATOM 812 C CA . LYS A 1 102 ? 10.944 9.026 2.515 1.00 88.56 102 LYS A CA 1
ATOM 813 C C . LYS A 1 102 ? 10.852 7.494 2.499 1.00 88.56 102 LYS A C 1
ATOM 815 O O . LYS A 1 102 ? 11.833 6.813 2.788 1.00 88.56 102 LYS A O 1
ATOM 820 N N . TYR A 1 103 ? 9.687 6.954 2.157 1.00 93.88 103 TYR A N 1
ATOM 821 C CA . TYR A 1 103 ? 9.407 5.521 2.091 1.00 93.88 103 TYR A CA 1
ATOM 822 C C . TYR A 1 103 ? 9.856 4.930 0.751 1.00 93.88 103 TYR A C 1
ATOM 824 O O . TYR A 1 103 ? 10.524 3.900 0.706 1.00 93.88 103 TYR A O 1
ATOM 832 N N . THR A 1 104 ? 9.606 5.636 -0.347 1.00 92.06 104 THR A N 1
ATOM 833 C CA . THR A 1 104 ? 10.122 5.281 -1.675 1.00 92.06 104 THR A CA 1
ATOM 834 C C . THR A 1 104 ? 11.652 5.257 -1.703 1.00 92.06 104 THR A C 1
ATOM 836 O O . THR A 1 104 ? 12.240 4.323 -2.249 1.00 92.06 104 THR A O 1
ATOM 839 N N . ALA A 1 105 ? 12.316 6.193 -1.013 1.00 88.31 105 ALA A N 1
ATOM 840 C CA . ALA A 1 105 ? 13.766 6.159 -0.821 1.00 88.31 105 ALA A CA 1
ATOM 841 C C . ALA A 1 105 ? 14.247 4.897 -0.074 1.00 88.31 105 ALA A C 1
ATOM 843 O O . ALA A 1 105 ? 15.241 4.290 -0.474 1.00 88.31 105 ALA A O 1
ATOM 844 N N . GLN A 1 106 ? 13.536 4.463 0.975 1.00 90.62 106 GLN A N 1
ATOM 845 C CA . GLN A 1 106 ? 13.843 3.207 1.675 1.00 90.62 106 GLN A CA 1
ATOM 846 C C . GLN A 1 106 ? 13.637 1.988 0.780 1.00 90.62 106 GLN A C 1
ATOM 848 O O . GLN A 1 106 ? 14.472 1.088 0.781 1.00 90.62 106 GLN A O 1
ATOM 853 N N . LEU A 1 107 ? 12.558 1.960 -0.005 1.00 92.56 107 LEU A N 1
ATOM 854 C CA . LEU A 1 107 ? 12.304 0.875 -0.946 1.00 92.56 107 LEU A CA 1
ATOM 855 C C . LEU A 1 107 ? 13.445 0.762 -1.964 1.00 92.56 107 LEU A C 1
ATOM 857 O O . LEU A 1 107 ? 13.964 -0.330 -2.175 1.00 92.56 107 LEU A O 1
ATOM 861 N N . LEU A 1 108 ? 13.893 1.881 -2.542 1.00 91.00 108 LEU A N 1
ATOM 862 C CA . LEU A 1 108 ? 15.048 1.896 -3.445 1.00 91.00 108 LEU A CA 1
ATOM 863 C C . LEU A 1 108 ? 16.336 1.444 -2.750 1.00 91.00 108 LEU A C 1
ATOM 865 O O . LEU A 1 108 ? 17.104 0.683 -3.337 1.00 91.00 108 LEU A O 1
ATOM 869 N N . LEU A 1 109 ? 16.573 1.868 -1.507 1.00 89.00 109 LEU A N 1
ATOM 870 C CA . LEU A 1 109 ? 17.729 1.417 -0.734 1.00 89.00 109 LEU A CA 1
ATOM 871 C C . LEU A 1 109 ? 17.699 -0.101 -0.515 1.00 89.00 109 LEU A C 1
ATOM 873 O O . LEU A 1 109 ? 18.706 -0.769 -0.744 1.00 89.00 109 LEU A O 1
ATOM 877 N N . TRP A 1 110 ? 16.542 -0.650 -0.145 1.00 88.31 110 TRP A N 1
ATOM 878 C CA . TRP A 1 110 ? 16.352 -2.088 0.024 1.00 88.31 110 TRP A CA 1
ATOM 879 C C . TRP A 1 110 ? 16.558 -2.856 -1.294 1.00 88.31 110 TRP A C 1
ATOM 881 O O . TRP A 1 110 ? 17.273 -3.855 -1.305 1.00 88.31 110 TRP A O 1
ATOM 891 N N . ILE A 1 111 ? 16.036 -2.349 -2.418 1.00 88.44 111 ILE A N 1
ATOM 892 C CA . ILE A 1 111 ? 16.248 -2.911 -3.770 1.00 88.44 111 ILE A CA 1
ATOM 893 C C . ILE A 1 111 ? 17.724 -2.857 -4.177 1.00 88.44 111 ILE A C 1
ATOM 895 O O . ILE A 1 111 ? 18.198 -3.722 -4.903 1.00 88.44 111 ILE A O 1
ATOM 899 N N . LYS A 1 112 ? 18.464 -1.829 -3.757 1.00 85.88 112 LYS A N 1
ATOM 900 C CA . LYS A 1 112 ? 19.895 -1.706 -4.059 1.00 85.88 112 LYS A CA 1
ATOM 901 C C . LYS A 1 112 ? 20.738 -2.683 -3.241 1.00 85.88 112 LYS A C 1
ATOM 903 O O . LYS A 1 112 ? 21.758 -3.158 -3.734 1.00 85.88 112 LYS A O 1
ATOM 908 N N . ALA A 1 113 ? 20.332 -2.940 -1.999 1.00 82.69 113 ALA A N 1
ATOM 909 C CA . ALA A 1 113 ? 21.012 -3.851 -1.082 1.00 82.69 113 ALA A CA 1
ATOM 910 C C . ALA A 1 113 ? 20.651 -5.329 -1.322 1.00 82.69 113 ALA A C 1
ATOM 912 O O . ALA A 1 113 ? 21.456 -6.206 -1.019 1.00 82.69 113 ALA A O 1
ATOM 913 N N . SER A 1 114 ? 19.469 -5.602 -1.881 1.00 74.56 114 SER A N 1
ATOM 914 C CA . SER A 1 114 ? 18.957 -6.952 -2.136 1.00 74.56 114 SER A CA 1
ATOM 915 C C . SER A 1 114 ? 19.024 -7.288 -3.629 1.00 74.56 114 SER A C 1
ATOM 917 O O . SER A 1 114 ? 18.684 -6.445 -4.456 1.00 74.56 114 SER A O 1
ATOM 919 N N . PRO A 1 115 ? 19.411 -8.509 -4.035 1.00 67.69 115 PRO A N 1
ATOM 920 C CA . PRO A 1 115 ? 19.375 -8.878 -5.444 1.00 67.69 115 PRO A CA 1
ATOM 921 C C . PRO A 1 115 ? 17.936 -8.810 -5.984 1.00 67.69 115 PRO A C 1
ATOM 923 O O . PRO A 1 115 ? 17.042 -9.513 -5.509 1.00 67.69 115 PRO A O 1
ATOM 926 N N . VAL A 1 116 ? 17.714 -7.972 -7.005 1.00 60.94 116 VAL A N 1
ATOM 927 C CA . VAL A 1 116 ? 16.433 -7.864 -7.723 1.00 60.94 116 VAL A CA 1
ATOM 928 C C . VAL A 1 116 ? 16.090 -9.229 -8.317 1.00 60.94 116 VAL A C 1
ATOM 930 O O . VAL A 1 116 ? 16.681 -9.662 -9.305 1.00 60.94 116 VAL A O 1
ATOM 933 N N . GLY A 1 117 ? 15.162 -9.941 -7.681 1.00 53.75 117 GLY A N 1
ATOM 934 C CA . GLY A 1 117 ? 14.793 -11.302 -8.063 1.00 53.75 117 GLY A CA 1
ATOM 935 C C . GLY A 1 117 ? 14.667 -12.301 -6.919 1.00 53.75 117 GLY A C 1
ATOM 936 O O . GLY A 1 117 ? 14.075 -13.346 -7.166 1.00 53.75 117 GLY A O 1
ATOM 937 N N . SER A 1 118 ? 15.149 -11.992 -5.706 1.00 63.41 118 SER A N 1
ATOM 938 C CA . SER A 1 118 ? 14.834 -12.802 -4.518 1.00 63.41 118 SER A CA 1
ATOM 939 C C . SER A 1 118 ? 13.409 -12.533 -4.019 1.00 63.41 118 SER A C 1
ATOM 941 O O . SER A 1 118 ? 12.628 -13.463 -3.872 1.00 63.41 118 SER A O 1
ATOM 943 N N . LEU A 1 119 ? 13.018 -11.261 -3.867 1.00 65.44 119 LEU A N 1
ATOM 944 C CA . LEU A 1 119 ? 11.701 -10.896 -3.315 1.00 65.44 119 LEU A CA 1
ATOM 945 C C . LEU A 1 119 ? 10.611 -10.691 -4.387 1.00 65.44 119 LEU A C 1
ATOM 947 O O . LEU A 1 119 ? 9.504 -11.222 -4.299 1.00 65.44 119 LEU A O 1
ATOM 951 N N . SER A 1 120 ? 10.921 -9.895 -5.417 1.00 71.44 120 SER A N 1
ATOM 952 C CA . SER A 1 120 ? 10.027 -9.578 -6.535 1.00 71.44 120 SER A CA 1
ATOM 953 C C . SER A 1 120 ? 10.822 -9.083 -7.743 1.00 71.44 120 SER A C 1
ATOM 955 O O . SER A 1 120 ? 11.802 -8.349 -7.601 1.00 71.44 120 SER A O 1
ATOM 957 N N . LYS A 1 121 ? 10.360 -9.449 -8.940 1.00 88.88 121 LYS A N 1
ATOM 958 C CA . LYS A 1 121 ? 10.749 -8.796 -10.200 1.00 88.88 121 LYS A CA 1
ATOM 959 C C . LYS A 1 121 ? 9.664 -7.858 -10.715 1.00 88.88 121 LYS A C 1
ATOM 961 O O . LYS A 1 121 ? 9.930 -7.065 -11.604 1.00 88.88 121 LYS A O 1
ATOM 966 N N . ASN A 1 122 ? 8.451 -7.942 -10.180 1.00 95.06 122 ASN A N 1
ATOM 967 C CA . ASN A 1 122 ? 7.282 -7.238 -10.682 1.00 95.06 122 ASN A CA 1
ATOM 968 C C . ASN A 1 122 ? 6.992 -6.024 -9.802 1.00 95.06 122 ASN A C 1
ATOM 970 O O . ASN A 1 122 ? 6.780 -6.155 -8.592 1.00 95.06 122 ASN A O 1
ATOM 974 N N . PHE A 1 123 ? 6.976 -4.849 -10.423 1.00 97.00 123 PHE A N 1
ATOM 975 C CA . PHE A 1 123 ? 6.744 -3.579 -9.748 1.00 97.00 123 PHE A CA 1
ATOM 976 C C . PHE A 1 123 ? 5.584 -2.844 -10.404 1.00 97.00 123 PHE A C 1
ATOM 978 O O . PHE A 1 123 ? 5.507 -2.760 -11.632 1.00 97.00 123 PHE A O 1
ATOM 985 N N . VAL A 1 124 ? 4.706 -2.296 -9.570 1.00 98.56 124 VAL A N 1
ATOM 986 C CA . VAL A 1 124 ? 3.624 -1.385 -9.934 1.00 98.56 124 VAL A CA 1
ATOM 987 C C . VAL A 1 124 ? 3.731 -0.162 -9.038 1.00 98.56 124 VAL A C 1
ATOM 989 O O . VAL A 1 124 ? 3.733 -0.288 -7.819 1.00 98.56 124 VAL A O 1
ATOM 992 N N . PHE A 1 125 ? 3.813 1.020 -9.631 1.00 98.62 125 PHE A N 1
ATOM 993 C CA . PHE A 1 125 ? 3.824 2.285 -8.909 1.00 98.62 125 PHE A CA 1
ATOM 994 C C . PHE A 1 125 ? 2.636 3.130 -9.332 1.00 98.62 125 PHE A C 1
ATOM 996 O O . PHE A 1 125 ? 2.267 3.130 -10.512 1.00 98.62 125 PHE A O 1
ATOM 1003 N N . PHE A 1 126 ? 2.039 3.840 -8.378 1.00 98.50 126 PHE A N 1
ATOM 1004 C CA . PHE A 1 126 ? 0.919 4.733 -8.644 1.00 98.50 126 PHE A CA 1
ATOM 1005 C C . PHE A 1 126 ? 1.106 6.106 -7.997 1.00 98.50 126 PHE A C 1
ATOM 1007 O O . PHE A 1 126 ? 1.747 6.233 -6.959 1.00 98.50 126 PHE A O 1
ATOM 1014 N N . ASN A 1 127 ? 0.581 7.133 -8.664 1.00 97.00 127 ASN A N 1
ATOM 1015 C CA . ASN A 1 127 ? 0.704 8.542 -8.278 1.00 97.00 127 ASN A CA 1
ATOM 1016 C C . ASN A 1 127 ? -0.649 9.277 -8.228 1.00 97.00 127 ASN A C 1
ATOM 1018 O O . ASN A 1 127 ? -0.676 10.507 -8.320 1.00 97.00 127 ASN A O 1
ATOM 1022 N N . ASP A 1 128 ? -1.739 8.502 -8.204 1.00 94.94 128 ASP A N 1
ATOM 1023 C CA . ASP A 1 128 ? -3.122 8.982 -8.138 1.00 94.94 128 ASP A CA 1
ATOM 1024 C C . ASP A 1 128 ? -3.523 9.924 -9.274 1.00 94.94 128 ASP A C 1
ATOM 1026 O O . ASP A 1 128 ? -4.013 11.039 -9.112 1.00 94.94 128 ASP A O 1
ATOM 1030 N N . GLY A 1 129 ? -3.336 9.420 -10.492 1.00 95.25 129 GLY A N 1
ATOM 1031 C CA . GLY A 1 129 ? -3.961 9.997 -11.676 1.00 95.25 129 GLY A CA 1
ATOM 1032 C C . GLY A 1 129 ? -3.135 11.025 -12.437 1.00 95.25 129 GLY A C 1
ATOM 1033 O O . GLY A 1 129 ? -3.697 11.783 -13.214 1.00 95.25 129 GLY A O 1
ATOM 1034 N N . ASN A 1 130 ? -1.805 11.031 -12.312 1.00 95.75 130 ASN A N 1
ATOM 1035 C CA . ASN A 1 130 ? -0.912 11.910 -13.083 1.00 95.75 130 ASN A CA 1
ATOM 1036 C C . ASN A 1 130 ? -1.235 13.419 -12.947 1.00 95.75 130 ASN A C 1
ATOM 1038 O O . ASN A 1 130 ? -1.329 14.117 -13.960 1.00 95.75 130 ASN A O 1
ATOM 1042 N N . ASN A 1 131 ? -1.440 13.918 -11.720 1.00 92.62 131 ASN A N 1
ATOM 1043 C CA . ASN A 1 131 ? -1.871 15.304 -11.457 1.00 92.62 131 ASN A CA 1
ATOM 1044 C C . ASN A 1 131 ? -3.197 15.682 -12.150 1.00 92.62 131 ASN A C 1
ATOM 1046 O O . ASN A 1 131 ? -3.459 16.860 -12.404 1.00 92.62 131 ASN A O 1
ATOM 1050 N N . MET A 1 132 ? -4.039 14.695 -12.474 1.00 92.00 132 MET A N 1
ATOM 1051 C CA . MET A 1 132 ? -5.411 14.947 -12.901 1.00 92.00 132 MET A CA 1
ATOM 1052 C C . MET A 1 132 ? -6.136 15.736 -11.801 1.00 92.00 132 MET A C 1
ATOM 1054 O O . MET A 1 132 ? -6.030 15.355 -10.635 1.00 92.00 132 MET A O 1
ATOM 1058 N N . PRO A 1 133 ? -6.870 16.814 -12.135 1.00 90.50 133 PRO A N 1
ATOM 1059 C CA . PRO A 1 133 ? -7.663 17.539 -11.149 1.00 90.50 133 PRO A CA 1
ATOM 1060 C C . PRO A 1 133 ? -8.625 16.603 -10.415 1.00 90.50 133 PRO A C 1
ATOM 1062 O O . PRO A 1 133 ? -9.253 15.755 -11.046 1.00 90.50 133 PRO A O 1
ATOM 1065 N N . ASP A 1 134 ? -8.798 16.785 -9.105 1.00 86.44 134 ASP A N 1
ATOM 1066 C CA . ASP A 1 134 ? -9.538 15.827 -8.265 1.00 86.44 134 ASP A CA 1
ATOM 1067 C C . ASP A 1 134 ? -10.976 15.589 -8.740 1.00 86.44 134 ASP A C 1
ATOM 1069 O O . ASP A 1 134 ? -11.454 14.459 -8.768 1.00 86.44 134 ASP A O 1
ATOM 1073 N N . LYS A 1 135 ? -11.643 16.642 -9.226 1.00 86.75 135 LYS A N 1
ATOM 1074 C CA . LYS A 1 135 ? -12.998 16.563 -9.801 1.00 86.75 135 LYS A CA 1
ATOM 1075 C C . LYS A 1 135 ? -13.107 15.648 -11.030 1.00 86.75 135 LYS A C 1
ATOM 1077 O O . LYS A 1 135 ? -14.204 15.211 -11.369 1.00 86.75 135 LYS A O 1
ATOM 1082 N N . ASP A 1 136 ? -11.993 15.406 -11.715 1.00 88.00 136 ASP A N 1
ATOM 1083 C CA . ASP A 1 136 ? -11.930 14.616 -12.942 1.00 88.00 136 ASP A CA 1
ATOM 1084 C C . ASP A 1 136 ? -11.503 13.162 -12.655 1.00 88.00 136 ASP A C 1
ATOM 1086 O O . ASP A 1 136 ? -11.656 12.298 -13.525 1.00 88.00 136 ASP A O 1
ATOM 1090 N N . LYS A 1 137 ? -11.039 12.862 -11.428 1.00 88.56 137 LYS A N 1
ATOM 1091 C CA . LYS A 1 137 ? -10.659 11.514 -10.982 1.00 88.56 137 LYS A CA 1
ATOM 1092 C C . LYS A 1 137 ? -11.900 10.631 -10.849 1.00 88.56 137 LYS A C 1
ATOM 1094 O O . LYS A 1 137 ? -12.656 10.693 -9.881 1.00 88.56 137 LYS A O 1
ATOM 1099 N N . LYS A 1 138 ? -12.118 9.778 -11.848 1.00 90.50 138 LYS A N 1
ATOM 1100 C CA . LYS A 1 138 ? -13.236 8.827 -11.880 1.00 90.50 138 LYS A CA 1
ATOM 1101 C C . LYS A 1 138 ? -12.798 7.462 -11.367 1.00 90.50 138 LYS A C 1
ATOM 1103 O O . LYS A 1 138 ? -11.922 6.844 -11.971 1.00 90.50 138 LYS A O 1
ATOM 1108 N N . LEU A 1 139 ? -13.485 6.960 -10.339 1.00 89.00 139 LEU A N 1
ATOM 1109 C CA . LEU A 1 139 ? -13.256 5.628 -9.766 1.00 89.00 139 LEU A CA 1
ATOM 1110 C C . LEU A 1 139 ? -13.183 4.539 -10.847 1.00 89.00 139 LEU A C 1
ATOM 1112 O O . LEU A 1 139 ? -14.076 4.422 -11.686 1.00 89.00 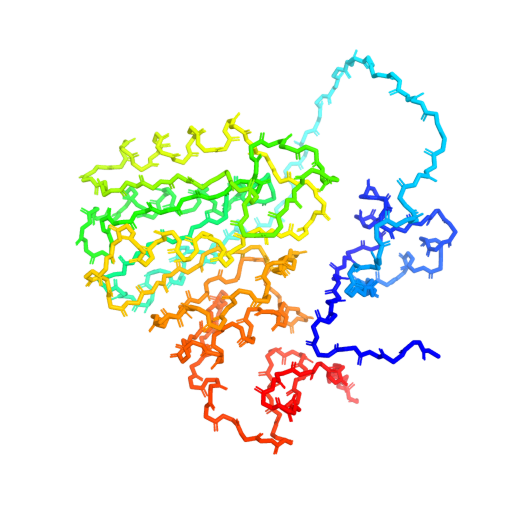139 LEU A O 1
ATOM 1116 N N . GLY A 1 140 ? -12.121 3.732 -10.812 1.00 88.38 140 GLY A N 1
ATOM 1117 C CA . GLY A 1 140 ? -11.853 2.673 -11.791 1.00 88.38 140 GLY A CA 1
ATOM 1118 C C . GLY A 1 140 ? -11.118 3.153 -13.047 1.00 88.38 140 GLY A C 1
ATOM 1119 O O . GLY A 1 140 ? -10.771 2.342 -13.909 1.00 88.38 140 GLY A O 1
ATOM 1120 N N . SER A 1 141 ? -10.883 4.459 -13.162 1.00 92.38 141 SER A N 1
ATOM 1121 C CA . SER A 1 141 ? -10.210 5.098 -14.292 1.00 92.38 141 SER A CA 1
ATOM 1122 C C . SER A 1 141 ? -9.364 6.307 -13.879 1.00 92.38 141 SER A C 1
ATOM 1124 O O . SER A 1 141 ? -9.063 7.152 -14.720 1.00 92.38 141 SER A O 1
ATOM 1126 N N . THR A 1 142 ? -8.958 6.380 -12.607 1.00 94.25 142 THR A N 1
ATOM 1127 C CA . THR A 1 142 ? -8.128 7.468 -12.071 1.00 94.25 142 THR A CA 1
ATOM 1128 C C . THR A 1 142 ? -6.791 7.526 -12.811 1.00 94.25 142 THR A C 1
ATOM 1130 O O . THR A 1 142 ? -6.319 8.593 -13.194 1.00 94.25 142 THR A O 1
ATOM 1133 N N . GLY A 1 143 ? -6.210 6.360 -13.112 1.00 95.25 143 GLY A N 1
ATOM 1134 C CA . GLY A 1 143 ? -4.958 6.263 -13.860 1.00 95.25 143 GLY A CA 1
ATOM 1135 C C . GLY A 1 143 ? -3.730 6.520 -12.988 1.00 95.25 143 GLY A C 1
ATOM 1136 O O . GLY A 1 143 ? -3.724 6.221 -11.801 1.00 95.25 143 GLY A O 1
ATOM 1137 N N . GLY A 1 144 ? -2.639 7.006 -13.584 1.00 97.38 144 GLY A N 1
ATOM 1138 C CA . GLY A 1 144 ? -1.404 7.237 -12.826 1.00 97.38 144 GLY A CA 1
ATOM 1139 C C . GLY A 1 144 ? -0.663 5.976 -12.384 1.00 97.38 144 GLY A C 1
ATOM 1140 O O . GLY A 1 144 ? 0.190 6.057 -11.513 1.00 97.38 144 GLY A O 1
ATOM 1141 N N . ILE A 1 145 ? -0.982 4.823 -12.977 1.00 98.62 145 ILE A N 1
ATOM 1142 C CA . ILE A 1 145 ? -0.435 3.514 -12.607 1.00 98.62 145 ILE A CA 1
ATOM 1143 C C . ILE A 1 145 ? 0.526 3.040 -13.696 1.00 98.62 145 ILE A C 1
ATOM 1145 O O . ILE A 1 145 ? 0.142 2.921 -14.864 1.00 98.62 145 ILE A O 1
ATOM 1149 N N . TYR A 1 146 ? 1.757 2.716 -13.310 1.00 98.69 146 TYR A N 1
ATOM 1150 C CA . TYR A 1 146 ? 2.809 2.235 -14.202 1.00 98.69 146 TYR A CA 1
ATOM 1151 C C . TYR A 1 146 ? 3.424 0.965 -13.642 1.00 98.69 146 TYR A C 1
ATOM 1153 O O . TYR A 1 146 ? 3.621 0.839 -12.439 1.00 98.69 146 TYR A O 1
ATOM 1161 N N . PHE A 1 147 ? 3.739 0.016 -14.516 1.00 98.38 147 PHE A N 1
ATOM 1162 C CA . PHE A 1 147 ? 4.230 -1.288 -14.097 1.00 98.38 147 PHE A CA 1
ATOM 1163 C C . PHE A 1 147 ? 5.275 -1.843 -15.055 1.00 98.38 147 PHE A C 1
ATOM 1165 O O . PHE A 1 147 ? 5.267 -1.542 -16.252 1.00 98.38 147 PHE A O 1
ATOM 1172 N N . ARG A 1 148 ? 6.182 -2.662 -14.520 1.00 96.94 148 ARG A N 1
ATOM 1173 C CA . ARG A 1 148 ? 7.207 -3.370 -15.291 1.00 96.94 148 ARG A CA 1
ATOM 1174 C C . ARG A 1 148 ? 7.765 -4.550 -14.491 1.00 96.94 148 ARG A C 1
ATOM 1176 O O . ARG A 1 148 ? 7.859 -4.479 -13.267 1.00 96.94 148 ARG A O 1
ATOM 1183 N N . SER A 1 149 ? 8.170 -5.607 -15.195 1.00 95.50 149 SER A N 1
ATOM 1184 C CA . SER A 1 149 ? 9.108 -6.587 -14.643 1.00 95.50 149 SER A CA 1
ATOM 1185 C C . SER A 1 149 ? 10.531 -6.044 -14.779 1.00 95.50 149 SER A C 1
ATOM 1187 O O . SER A 1 149 ? 11.014 -5.873 -15.898 1.00 95.50 149 SER A O 1
ATOM 1189 N N . CYS A 1 150 ? 11.175 -5.738 -13.660 1.00 93.12 150 CYS A N 1
ATOM 1190 C CA . CYS A 1 150 ? 12.506 -5.151 -13.603 1.00 93.12 150 CYS A CA 1
ATOM 1191 C C . CYS A 1 150 ? 13.552 -6.211 -13.232 1.00 93.12 150 CYS A C 1
ATOM 1193 O O . CYS A 1 150 ? 13.340 -7.011 -12.322 1.00 93.12 150 CYS A O 1
ATOM 1195 N N . ASN A 1 151 ? 14.701 -6.181 -13.906 1.00 90.06 151 ASN A N 1
ATOM 1196 C CA . ASN A 1 151 ? 15.847 -7.063 -13.652 1.00 90.06 151 ASN A CA 1
ATOM 1197 C C . ASN A 1 151 ? 17.054 -6.322 -13.060 1.00 90.06 151 ASN A C 1
ATOM 1199 O O . ASN A 1 151 ? 18.082 -6.934 -12.784 1.00 90.06 151 ASN A O 1
ATOM 1203 N N . SER A 1 152 ? 16.956 -5.004 -12.878 1.00 90.62 152 SER A N 1
ATOM 1204 C CA . SER A 1 152 ? 18.022 -4.191 -12.296 1.00 90.62 152 SER A CA 1
ATOM 1205 C C . SER A 1 152 ? 17.464 -3.082 -11.411 1.00 90.62 152 SER A C 1
ATOM 1207 O O . SER A 1 152 ? 16.339 -2.618 -11.605 1.00 90.62 152 SER A O 1
ATOM 1209 N N . TYR A 1 153 ? 18.287 -2.614 -10.469 1.00 90.44 153 TYR A N 1
ATOM 1210 C CA . TYR A 1 153 ? 17.986 -1.433 -9.656 1.00 90.44 153 TYR A CA 1
ATOM 1211 C C . TYR A 1 153 ? 17.604 -0.227 -10.530 1.00 90.44 153 TYR A C 1
ATOM 1213 O O . TYR A 1 153 ? 16.597 0.427 -10.273 1.00 90.44 153 TYR A O 1
ATOM 1221 N N . THR A 1 154 ? 18.366 0.032 -11.599 1.00 92.12 154 THR A N 1
ATOM 1222 C CA . THR A 1 154 ? 18.149 1.173 -12.501 1.00 92.12 154 THR A CA 1
ATOM 1223 C C . THR A 1 154 ? 16.782 1.129 -13.178 1.00 92.12 154 THR A C 1
ATOM 1225 O O . THR A 1 154 ? 16.146 2.166 -13.346 1.00 92.12 154 THR A O 1
ATOM 1228 N N . GLU A 1 155 ? 16.286 -0.053 -13.547 1.00 95.19 155 GLU A N 1
ATOM 1229 C CA . GLU A 1 155 ? 14.941 -0.185 -14.115 1.00 95.19 155 GLU A CA 1
ATOM 1230 C C . GLU A 1 155 ? 13.850 0.158 -13.100 1.00 95.19 155 GLU A C 1
ATOM 1232 O O . GLU A 1 155 ? 12.900 0.861 -13.453 1.00 95.19 155 GLU A O 1
ATOM 1237 N N . VAL A 1 156 ? 13.998 -0.284 -11.846 1.00 95.12 156 VAL A N 1
ATOM 1238 C CA . VAL A 1 156 ? 13.038 0.056 -10.787 1.00 95.12 156 VAL A CA 1
ATOM 1239 C C . VAL A 1 156 ? 13.085 1.548 -10.470 1.00 95.12 156 VAL A C 1
ATOM 1241 O O . VAL A 1 156 ? 12.043 2.197 -10.410 1.00 95.12 156 VAL A O 1
ATOM 1244 N N . GLU A 1 157 ? 14.286 2.110 -10.338 1.00 94.38 157 GLU A N 1
ATOM 1245 C CA . GLU A 1 157 ? 14.494 3.535 -10.090 1.00 94.38 157 GLU A CA 1
ATOM 1246 C C . GLU A 1 157 ? 13.876 4.397 -11.201 1.00 94.38 157 GLU A C 1
ATOM 1248 O O . GLU A 1 157 ? 13.174 5.366 -10.913 1.00 94.38 157 GLU A O 1
ATOM 1253 N N . ASN A 1 158 ? 14.074 4.031 -12.469 1.00 96.75 158 ASN A N 1
ATOM 1254 C CA . ASN A 1 158 ? 13.498 4.752 -13.602 1.00 96.75 158 ASN A CA 1
ATOM 1255 C C . ASN A 1 158 ? 11.968 4.647 -13.643 1.00 96.75 158 ASN A C 1
ATOM 1257 O O . ASN A 1 158 ? 11.293 5.646 -13.906 1.00 96.75 158 ASN A O 1
ATOM 1261 N N . LEU A 1 159 ? 11.401 3.466 -13.366 1.00 98.06 159 LEU A N 1
ATOM 1262 C CA . LEU A 1 159 ? 9.948 3.293 -13.272 1.00 98.06 159 LEU A CA 1
ATOM 1263 C C . LEU A 1 159 ? 9.369 4.170 -12.153 1.00 98.06 159 LEU A C 1
ATOM 1265 O O . LEU A 1 159 ? 8.391 4.883 -12.375 1.00 98.06 159 LEU A O 1
ATOM 1269 N N . MET A 1 160 ? 10.002 4.169 -10.979 1.00 97.25 160 MET A N 1
ATOM 1270 C CA . MET A 1 160 ? 9.577 4.962 -9.827 1.00 97.25 160 MET A CA 1
ATOM 1271 C C . MET A 1 160 ? 9.652 6.460 -10.124 1.00 97.25 160 MET A C 1
ATOM 1273 O O . MET A 1 160 ? 8.633 7.143 -10.069 1.00 97.25 160 MET A O 1
ATOM 1277 N N . LYS A 1 161 ? 10.823 6.962 -10.542 1.00 95.62 161 LYS A N 1
ATOM 1278 C CA . LYS A 1 161 ? 11.028 8.383 -10.866 1.00 95.62 161 LYS A CA 1
ATOM 1279 C C . LYS A 1 161 ? 10.071 8.863 -11.952 1.00 95.62 161 LYS A C 1
ATOM 1281 O O . LYS A 1 161 ? 9.459 9.915 -11.804 1.00 95.62 161 LYS A O 1
ATOM 1286 N N . SER A 1 162 ? 9.910 8.099 -13.034 1.00 96.88 162 SER A N 1
ATOM 1287 C CA . SER A 1 162 ? 8.998 8.484 -14.119 1.00 96.88 162 SER A CA 1
ATOM 1288 C C . SER A 1 162 ? 7.527 8.481 -13.698 1.00 96.88 162 SER A C 1
ATOM 1290 O O . SER A 1 162 ? 6.745 9.241 -14.265 1.00 96.88 162 SER A O 1
ATOM 1292 N N . THR A 1 163 ? 7.153 7.674 -12.703 1.00 98.12 163 THR A N 1
ATOM 1293 C CA . THR A 1 163 ? 5.811 7.702 -12.110 1.00 98.12 163 THR A CA 1
ATOM 1294 C C . THR A 1 163 ? 5.640 8.944 -11.237 1.00 98.12 163 THR A C 1
ATOM 1296 O O . THR A 1 163 ? 4.720 9.721 -11.475 1.00 98.12 163 THR A O 1
ATOM 1299 N N . MET A 1 164 ? 6.570 9.204 -10.315 1.00 93.94 164 MET A N 1
ATOM 1300 C CA . MET A 1 164 ? 6.551 10.388 -9.439 1.00 93.94 164 MET A CA 1
ATOM 1301 C C . MET A 1 164 ? 6.537 11.709 -10.224 1.00 93.94 164 MET A C 1
ATOM 1303 O O . MET A 1 164 ? 5.844 12.652 -9.868 1.00 93.94 164 MET A O 1
ATOM 1307 N N . LEU A 1 165 ? 7.273 11.796 -11.336 1.00 93.94 165 LEU A N 1
ATOM 1308 C CA . LEU A 1 165 ? 7.327 13.018 -12.150 1.00 93.94 165 LEU A CA 1
ATOM 1309 C C . LEU A 1 165 ? 6.002 13.359 -12.842 1.00 93.94 165 LEU A C 1
ATOM 1311 O O . LEU A 1 165 ? 5.820 14.490 -13.285 1.00 93.94 165 LEU A O 1
ATOM 1315 N N . LYS A 1 166 ? 5.091 12.393 -12.969 1.00 96.06 166 LYS A N 1
ATOM 1316 C CA . LYS A 1 166 ? 3.795 12.611 -13.615 1.00 96.06 166 LYS A CA 1
ATOM 1317 C C . LYS A 1 166 ? 2.703 13.013 -12.637 1.00 96.06 166 LYS A C 1
ATOM 1319 O O . LYS A 1 166 ? 1.689 13.523 -13.091 1.00 96.06 166 LYS A O 1
ATOM 1324 N N . GLY A 1 167 ? 2.879 12.771 -11.341 1.00 91.75 167 GLY A N 1
ATOM 1325 C CA . GLY A 1 167 ? 1.829 12.948 -10.346 1.00 91.75 167 GLY A CA 1
ATOM 1326 C C . GLY A 1 167 ? 2.372 12.918 -8.927 1.00 91.75 167 GLY A C 1
ATOM 1327 O O . GLY A 1 167 ? 3.310 12.174 -8.654 1.00 91.75 167 GLY A O 1
ATOM 1328 N N . ALA A 1 168 ? 1.775 13.705 -8.035 1.00 85.31 168 ALA A N 1
ATOM 1329 C CA . ALA A 1 168 ? 2.167 13.753 -6.627 1.00 85.31 168 ALA A CA 1
ATOM 1330 C C . ALA A 1 168 ? 1.019 13.455 -5.644 1.00 85.31 168 ALA A C 1
ATOM 1332 O O . ALA A 1 168 ? 1.243 13.598 -4.444 1.00 85.31 168 ALA A O 1
ATOM 1333 N N . GLY A 1 169 ? -0.161 13.044 -6.131 1.00 83.88 169 GLY A N 1
ATOM 1334 C CA . GLY A 1 169 ? -1.376 12.836 -5.330 1.00 83.88 169 GLY A CA 1
ATOM 1335 C C . GLY A 1 169 ? -2.505 13.806 -5.703 1.00 83.88 169 GLY A C 1
ATOM 1336 O O . GLY A 1 169 ? -2.672 14.181 -6.869 1.00 83.88 169 GLY A O 1
ATOM 1337 N N . GLY A 1 170 ? -3.267 14.248 -4.702 1.00 79.94 170 GLY A N 1
ATOM 1338 C CA . GLY A 1 170 ? -4.261 15.318 -4.832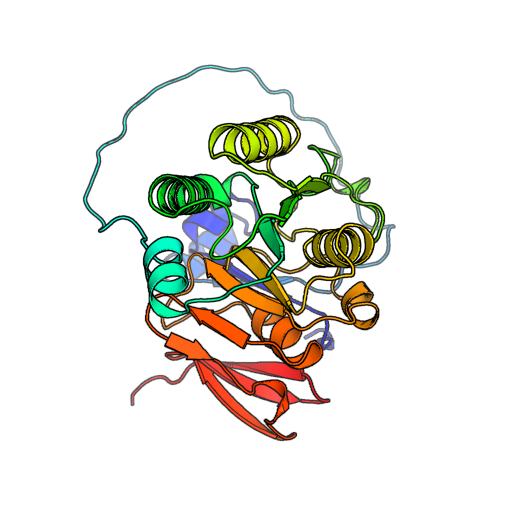 1.00 79.94 170 GLY A CA 1
ATOM 1339 C C . GLY A 1 170 ? -5.140 15.449 -3.593 1.00 79.94 170 GLY A C 1
ATOM 1340 O O . GLY A 1 170 ? -4.727 16.046 -2.605 1.00 79.94 170 GLY A O 1
ATOM 1341 N N . ASP A 1 171 ? -6.333 14.865 -3.634 1.00 76.25 171 ASP A N 1
ATOM 1342 C CA . ASP A 1 171 ? -7.407 15.006 -2.645 1.00 76.25 171 ASP A CA 1
ATOM 1343 C C . ASP A 1 171 ? -7.196 14.276 -1.307 1.00 76.25 171 ASP A C 1
ATOM 1345 O O . ASP A 1 171 ? -8.106 14.305 -0.476 1.00 76.25 171 ASP A O 1
ATOM 1349 N N . TYR A 1 172 ? -6.012 13.693 -1.083 1.00 82.25 172 TYR A N 1
ATOM 1350 C CA . TYR A 1 172 ? -5.562 12.851 0.042 1.00 82.25 172 TYR A CA 1
ATOM 1351 C C . TYR A 1 172 ? -5.901 11.353 -0.017 1.00 82.25 172 TYR A C 1
ATOM 1353 O O . TYR A 1 172 ? -5.007 10.563 0.275 1.00 82.25 172 TYR A O 1
ATOM 1361 N N . PRO A 1 173 ? -7.131 10.886 -0.317 1.00 89.38 173 PRO A N 1
ATOM 1362 C CA . PRO A 1 173 ? -7.340 9.479 -0.626 1.00 89.38 173 PRO A CA 1
ATOM 1363 C C . PRO A 1 173 ? -6.640 9.095 -1.929 1.00 89.38 173 PRO A C 1
ATOM 1365 O O . PRO A 1 173 ? -6.604 9.887 -2.865 1.00 89.38 173 PRO A O 1
ATOM 1368 N N . GLU A 1 174 ? -6.182 7.852 -2.029 1.00 94.31 174 GLU A N 1
ATOM 1369 C CA . GLU A 1 174 ? -5.374 7.388 -3.163 1.00 94.31 174 GLU A CA 1
ATOM 1370 C C . GLU A 1 174 ? -6.031 6.192 -3.880 1.00 94.31 174 GLU A C 1
ATOM 1372 O O . GLU A 1 174 ? -6.897 5.500 -3.327 1.00 94.31 174 GLU A O 1
ATOM 1377 N N . ASN A 1 175 ? -5.648 5.938 -5.136 1.00 96.94 175 ASN A N 1
ATOM 1378 C CA . ASN A 1 175 ? -6.228 4.891 -5.992 1.00 96.94 175 ASN A CA 1
ATOM 1379 C C . ASN A 1 175 ? -5.564 3.503 -5.841 1.00 96.94 175 ASN A C 1
ATOM 1381 O O . ASN A 1 175 ? -5.158 2.856 -6.817 1.00 96.94 175 ASN A O 1
ATOM 1385 N N . ASN A 1 176 ? -5.436 3.036 -4.594 1.00 98.44 176 ASN A N 1
ATOM 1386 C CA . ASN A 1 176 ? -4.723 1.800 -4.262 1.00 98.44 176 ASN A CA 1
ATOM 1387 C C . ASN A 1 176 ? -5.323 0.553 -4.938 1.00 98.44 176 ASN A C 1
ATOM 1389 O O . ASN A 1 176 ? -4.575 -0.335 -5.357 1.00 98.44 176 ASN A O 1
ATOM 1393 N N . ILE A 1 177 ? -6.656 0.436 -5.018 1.00 98.56 177 ILE A N 1
ATOM 1394 C CA . ILE A 1 177 ? -7.297 -0.781 -5.537 1.00 98.56 177 ILE A CA 1
ATOM 1395 C C . ILE A 1 177 ? -7.148 -0.881 -7.055 1.00 98.56 177 ILE A C 1
ATOM 1397 O O . ILE A 1 177 ? -6.878 -1.967 -7.566 1.00 98.56 177 ILE A O 1
ATOM 1401 N N . GLU A 1 178 ? -7.253 0.227 -7.788 1.00 98.50 178 GLU A N 1
ATOM 1402 C CA . GLU A 1 178 ? -6.955 0.277 -9.217 1.00 98.50 178 GLU A CA 1
ATOM 1403 C C . GLU A 1 178 ? -5.525 -0.211 -9.488 1.00 98.50 178 GLU A C 1
ATOM 1405 O O . GLU A 1 178 ? -5.317 -1.016 -10.401 1.00 98.50 178 GLU A O 1
ATOM 1410 N N . ALA A 1 179 ? -4.547 0.204 -8.673 1.00 98.69 179 ALA A N 1
ATOM 1411 C CA . ALA A 1 179 ? -3.162 -0.247 -8.800 1.00 98.69 179 ALA A CA 1
ATOM 1412 C C . ALA A 1 179 ? -3.017 -1.765 -8.579 1.00 98.69 179 ALA A C 1
ATOM 1414 O O . ALA A 1 179 ? -2.369 -2.443 -9.382 1.00 98.69 179 ALA A O 1
ATOM 1415 N N . LEU A 1 180 ? -3.677 -2.316 -7.556 1.00 98.81 180 LEU A N 1
ATOM 1416 C CA . LEU A 1 180 ? -3.704 -3.761 -7.287 1.00 98.81 180 LEU A CA 1
ATOM 1417 C C . LEU A 1 180 ? -4.389 -4.551 -8.416 1.00 98.81 180 LEU A C 1
ATOM 1419 O O . LEU A 1 180 ? -3.895 -5.588 -8.852 1.00 98.81 180 LEU A O 1
ATOM 1423 N N . LEU A 1 181 ? -5.498 -4.051 -8.960 1.00 98.62 181 LEU A N 1
ATOM 1424 C CA . LEU A 1 181 ? -6.181 -4.696 -10.087 1.00 98.62 181 LEU A CA 1
ATOM 1425 C C . LEU A 1 181 ? -5.323 -4.678 -11.359 1.00 98.62 181 LEU A C 1
ATOM 1427 O O . LEU A 1 181 ? -5.300 -5.651 -12.120 1.00 98.62 181 LEU A O 1
ATOM 1431 N N . LYS A 1 182 ? -4.579 -3.590 -11.601 1.00 98.50 182 LYS A N 1
ATOM 1432 C CA . LYS A 1 182 ? -3.599 -3.539 -12.697 1.00 98.50 182 LYS A CA 1
ATOM 1433 C C . LYS A 1 182 ? -2.470 -4.542 -12.486 1.00 98.50 182 LYS A C 1
ATOM 1435 O O . LYS A 1 182 ? -2.077 -5.182 -13.459 1.00 98.50 182 LYS A O 1
ATOM 1440 N N . ALA A 1 183 ? -1.990 -4.707 -11.257 1.00 98.38 183 ALA A N 1
ATOM 1441 C CA . ALA A 1 183 ? -0.974 -5.694 -10.916 1.00 98.38 183 ALA A CA 1
ATOM 1442 C C . ALA A 1 183 ? -1.449 -7.134 -11.177 1.00 98.38 183 ALA A C 1
ATOM 1444 O O . ALA A 1 183 ? -0.736 -7.871 -11.854 1.00 98.38 183 ALA A O 1
ATOM 1445 N N . GLU A 1 184 ? -2.660 -7.523 -10.752 1.00 97.56 184 GLU A N 1
ATOM 1446 C CA . GLU A 1 184 ? -3.206 -8.866 -11.041 1.00 97.56 184 GLU A CA 1
ATOM 1447 C C . GLU A 1 184 ? -3.304 -9.139 -12.545 1.00 97.56 184 GLU A C 1
ATOM 1449 O O . GLU A 1 184 ? -2.968 -10.229 -13.012 1.00 97.56 184 GLU A O 1
ATOM 1454 N N . LYS A 1 185 ? -3.720 -8.130 -13.321 1.00 97.75 185 LYS A N 1
ATOM 1455 C CA . LYS A 1 185 ? -3.818 -8.240 -14.779 1.00 97.75 185 LYS A CA 1
ATOM 1456 C C . LYS A 1 185 ? -2.448 -8.329 -15.455 1.00 97.75 185 LYS A C 1
ATOM 1458 O O . LYS A 1 185 ? -2.298 -9.072 -16.421 1.00 97.75 185 LYS A O 1
ATOM 1463 N N . ALA A 1 186 ? -1.477 -7.541 -14.999 1.00 97.75 186 ALA A N 1
ATOM 1464 C CA . ALA A 1 186 ? -0.141 -7.490 -15.588 1.00 97.75 186 ALA A CA 1
ATOM 1465 C C . ALA A 1 186 ? 0.712 -8.710 -15.210 1.00 97.75 186 ALA A C 1
ATOM 1467 O O . ALA A 1 186 ? 1.516 -9.171 -16.019 1.00 97.75 186 ALA A O 1
ATOM 1468 N N . PHE A 1 187 ? 0.523 -9.240 -14.000 1.00 96.56 187 PHE A N 1
ATOM 1469 C CA . PHE A 1 187 ? 1.359 -10.283 -13.409 1.00 96.56 187 PHE A CA 1
ATOM 1470 C C . PHE A 1 187 ? 0.511 -11.422 -12.810 1.00 96.56 187 PHE A C 1
ATOM 1472 O O . PHE A 1 187 ? 0.560 -11.677 -11.605 1.00 96.56 187 PHE A O 1
ATOM 1479 N N . PRO A 1 188 ? -0.248 -12.169 -13.634 1.00 95.19 188 PRO A N 1
ATOM 1480 C CA . PRO A 1 188 ? -1.211 -13.165 -13.145 1.00 95.19 188 PRO A CA 1
ATOM 1481 C C . PRO A 1 188 ? -0.571 -14.335 -12.374 1.00 95.19 188 PRO A C 1
ATOM 1483 O O . PRO A 1 188 ? -1.223 -14.961 -11.532 1.00 95.19 188 PRO A O 1
ATOM 1486 N N . ALA A 1 189 ? 0.710 -14.617 -12.642 1.00 92.69 189 ALA A N 1
ATOM 1487 C CA . ALA A 1 189 ? 1.486 -15.683 -12.006 1.00 92.69 189 ALA A CA 1
ATOM 1488 C C . ALA A 1 189 ? 1.926 -15.363 -10.565 1.00 92.69 189 ALA A C 1
ATOM 1490 O O . ALA A 1 189 ? 2.407 -16.251 -9.868 1.00 92.69 189 ALA A O 1
ATOM 1491 N N . THR A 1 190 ? 1.776 -14.118 -10.108 1.00 91.88 190 THR A N 1
ATOM 1492 C CA . THR A 1 190 ? 2.099 -13.735 -8.731 1.00 91.88 190 THR A CA 1
ATOM 1493 C C . THR A 1 190 ? 1.176 -14.441 -7.730 1.00 91.88 190 THR A C 1
ATOM 1495 O O . THR A 1 190 ? -0.039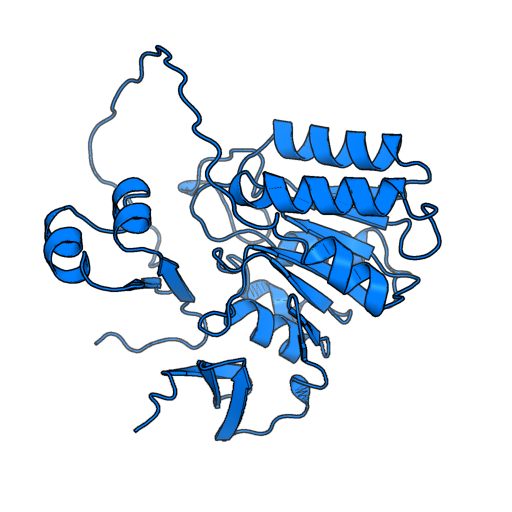 -14.537 -7.937 1.00 91.88 190 THR A O 1
ATOM 1498 N N . GLU A 1 191 ? 1.756 -14.928 -6.630 1.00 93.31 191 GLU A N 1
ATOM 1499 C CA . GLU A 1 191 ? 1.023 -15.633 -5.568 1.00 93.31 191 GLU A CA 1
ATOM 1500 C C . GLU A 1 191 ? 0.260 -14.655 -4.661 1.00 93.31 191 GLU A C 1
ATOM 1502 O O . GLU A 1 191 ? -0.892 -14.902 -4.310 1.00 93.31 191 GLU A O 1
ATOM 1507 N N . PHE A 1 192 ? 0.876 -13.518 -4.329 1.00 95.94 192 PHE A N 1
ATOM 1508 C CA . PHE A 1 192 ? 0.289 -12.446 -3.524 1.00 95.94 192 PHE A CA 1
ATOM 1509 C C . PHE A 1 192 ? 0.921 -11.091 -3.862 1.00 95.94 192 PHE A C 1
ATOM 1511 O O . PHE A 1 192 ? 2.019 -11.001 -4.411 1.00 95.94 192 PHE A O 1
ATOM 1518 N N . GLN A 1 193 ? 0.230 -10.017 -3.511 1.00 97.75 193 GLN A N 1
ATOM 1519 C CA . GLN A 1 193 ? 0.686 -8.651 -3.741 1.00 97.75 193 GLN A CA 1
ATOM 1520 C C . GLN A 1 193 ? 1.194 -8.042 -2.437 1.00 97.75 193 GLN A C 1
ATOM 1522 O O . GLN A 1 193 ? 0.645 -8.317 -1.369 1.00 97.75 193 GLN A O 1
ATOM 1527 N N . VAL A 1 194 ? 2.222 -7.201 -2.525 1.00 97.81 194 VAL A N 1
ATOM 1528 C CA . VAL A 1 194 ? 2.710 -6.396 -1.402 1.00 97.81 194 VAL A CA 1
ATOM 1529 C C . VAL A 1 194 ? 2.377 -4.942 -1.689 1.00 97.81 194 VAL A C 1
ATOM 1531 O O . VAL A 1 194 ? 2.996 -4.338 -2.561 1.00 97.81 194 VAL A O 1
ATOM 1534 N N . MET A 1 195 ? 1.391 -4.401 -0.978 1.00 98.50 195 MET A N 1
ATOM 1535 C CA . MET A 1 195 ? 1.024 -2.989 -1.049 1.00 98.50 195 MET A CA 1
ATOM 1536 C C . MET A 1 195 ? 1.895 -2.190 -0.081 1.00 98.50 195 MET A C 1
ATOM 1538 O O . MET A 1 195 ? 1.958 -2.530 1.095 1.00 98.50 195 MET A O 1
ATOM 1542 N N . ILE A 1 196 ? 2.530 -1.122 -0.546 1.00 98.06 196 ILE A N 1
ATOM 1543 C CA . ILE A 1 196 ? 3.238 -0.149 0.293 1.00 98.06 196 ILE A CA 1
ATOM 1544 C C . ILE A 1 196 ? 2.456 1.155 0.211 1.00 98.06 196 ILE A C 1
ATOM 1546 O O . ILE A 1 196 ? 2.361 1.732 -0.871 1.00 98.06 196 ILE A O 1
ATOM 1550 N N . ALA A 1 197 ? 1.874 1.588 1.327 1.00 97.50 197 ALA A N 1
ATOM 1551 C CA . ALA A 1 197 ? 0.914 2.686 1.326 1.00 97.50 197 ALA A CA 1
ATOM 1552 C C . ALA A 1 197 ? 1.054 3.600 2.545 1.00 97.50 197 ALA A C 1
ATOM 1554 O O . ALA A 1 197 ? 1.515 3.176 3.609 1.00 97.50 197 ALA A O 1
ATOM 1555 N N . ASP A 1 198 ? 0.630 4.850 2.375 1.00 95.31 198 ASP A N 1
ATOM 1556 C CA . ASP A 1 198 ? 0.641 5.866 3.418 1.00 95.31 198 ASP A CA 1
ATOM 1557 C C . ASP A 1 198 ? -0.471 5.615 4.450 1.00 95.31 198 ASP A C 1
ATOM 1559 O O . ASP A 1 198 ? -1.656 5.582 4.114 1.00 95.31 198 ASP A O 1
ATOM 1563 N N . ASN A 1 199 ? -0.109 5.479 5.728 1.00 94.50 199 ASN A N 1
ATOM 1564 C CA . ASN A 1 199 ? -1.056 5.378 6.843 1.00 94.50 199 ASN A CA 1
ATOM 1565 C C . ASN A 1 199 ? -1.999 6.587 6.946 1.00 94.50 199 ASN A C 1
ATOM 1567 O O . ASN A 1 199 ? -3.060 6.518 7.563 1.00 94.50 199 ASN A O 1
ATOM 1571 N N . TRP A 1 200 ? -1.587 7.720 6.396 1.00 89.38 200 TRP A N 1
ATOM 1572 C CA . TRP A 1 200 ? -2.291 8.987 6.503 1.00 89.38 200 TRP A CA 1
ATOM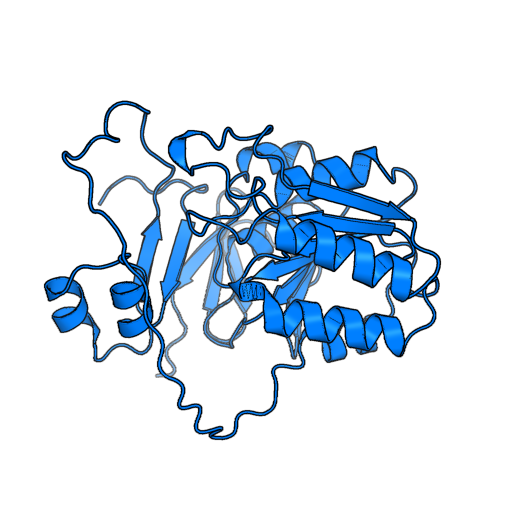 1573 C C . TRP A 1 200 ? -3.269 9.224 5.348 1.00 89.38 200 TRP A C 1
ATOM 1575 O O . TRP A 1 200 ? -4.040 10.187 5.412 1.00 89.38 200 TRP A O 1
ATOM 1585 N N . ALA A 1 201 ? -3.278 8.342 4.346 1.00 91.50 201 ALA A N 1
ATOM 1586 C CA . ALA A 1 201 ? -4.178 8.371 3.204 1.00 91.50 201 ALA A CA 1
ATOM 1587 C C . ALA A 1 201 ? -5.222 7.248 3.284 1.00 91.50 201 ALA A C 1
ATOM 1589 O O . ALA A 1 201 ? -4.917 6.098 3.611 1.00 91.50 201 ALA A O 1
ATOM 1590 N N . ALA A 1 202 ? -6.470 7.587 2.964 1.00 94.00 202 ALA A N 1
ATOM 1591 C CA . ALA A 1 202 ? -7.540 6.606 2.833 1.00 94.00 202 ALA A CA 1
ATOM 1592 C C . ALA A 1 202 ? -7.507 5.929 1.458 1.00 94.00 202 ALA A C 1
ATOM 1594 O O . ALA A 1 202 ? -7.034 6.504 0.480 1.00 94.00 202 ALA A O 1
ATOM 1595 N N . ILE A 1 203 ? -8.098 4.738 1.355 1.00 96.06 203 ILE A N 1
ATOM 1596 C CA . ILE A 1 203 ? -8.282 4.092 0.052 1.00 96.06 203 ILE A CA 1
ATOM 1597 C C . ILE A 1 203 ? -9.519 4.708 -0.613 1.00 96.06 203 ILE A C 1
ATOM 1599 O O . ILE A 1 203 ? -10.641 4.558 -0.120 1.00 96.06 203 ILE A O 1
ATOM 1603 N N . LYS A 1 204 ? -9.331 5.387 -1.747 1.00 92.44 204 LYS A N 1
ATOM 1604 C CA . LYS A 1 204 ? -10.399 6.082 -2.490 1.00 92.44 204 LYS A CA 1
ATOM 1605 C C . LYS A 1 204 ? -11.385 5.117 -3.134 1.00 92.44 204 LYS A C 1
ATOM 1607 O O . LYS A 1 204 ? -12.601 5.291 -3.098 1.00 92.44 204 LYS A O 1
ATOM 1612 N N . ASP A 1 205 ? -10.846 4.059 -3.712 1.00 95.00 205 ASP A N 1
ATOM 1613 C CA . ASP A 1 205 ? -11.507 3.151 -4.638 1.00 95.00 205 ASP A CA 1
ATOM 1614 C C . ASP A 1 205 ? -11.885 1.810 -3.991 1.00 95.00 205 ASP A C 1
ATOM 1616 O O . ASP A 1 205 ? -12.008 0.785 -4.663 1.00 95.00 205 ASP A O 1
ATOM 1620 N N . LYS A 1 206 ? -12.177 1.828 -2.680 1.00 93.44 206 LYS A N 1
ATOM 1621 C CA . LYS A 1 206 ? -12.605 0.656 -1.889 1.00 93.44 206 LYS A CA 1
ATOM 1622 C C . LYS A 1 206 ? -13.731 -0.145 -2.523 1.00 93.44 206 LYS A C 1
ATOM 1624 O O . LYS A 1 206 ? -13.775 -1.354 -2.357 1.00 93.44 206 LYS A O 1
ATOM 1629 N N . ILE A 1 207 ? -14.641 0.493 -3.259 1.00 91.06 207 ILE A N 1
ATOM 1630 C CA . ILE A 1 207 ? -15.746 -0.208 -3.929 1.00 91.06 207 ILE A CA 1
ATOM 1631 C C . ILE A 1 207 ? -15.250 -1.298 -4.896 1.00 91.06 207 ILE A C 1
ATOM 1633 O O . ILE A 1 207 ? -15.953 -2.275 -5.143 1.00 91.06 207 ILE A O 1
ATOM 1637 N N . LEU A 1 208 ? -14.019 -1.169 -5.396 1.00 93.94 208 LEU A N 1
ATOM 1638 C CA . LEU A 1 208 ? -13.421 -2.091 -6.350 1.00 93.94 208 LEU A CA 1
ATOM 1639 C C . LEU A 1 208 ? -12.749 -3.305 -5.693 1.00 93.94 208 LEU A C 1
ATOM 1641 O O . LEU A 1 208 ? -12.426 -4.258 -6.399 1.00 93.94 208 LEU A O 1
ATOM 1645 N N . TRP A 1 209 ? -12.552 -3.332 -4.367 1.00 95.19 209 TRP A N 1
ATOM 1646 C CA . TRP A 1 209 ? -11.766 -4.395 -3.708 1.00 95.19 209 TRP A CA 1
ATOM 1647 C C . TRP A 1 209 ? -12.372 -5.797 -3.842 1.00 95.19 209 TRP A C 1
ATOM 1649 O O . TRP A 1 209 ? -11.680 -6.792 -3.678 1.00 95.19 209 TRP A O 1
ATOM 1659 N N . GLN A 1 210 ? -13.656 -5.878 -4.195 1.00 91.25 210 GLN A N 1
ATOM 1660 C CA . GLN A 1 210 ? -14.400 -7.112 -4.437 1.00 91.25 210 GLN A CA 1
ATOM 1661 C C . GLN A 1 210 ? -13.953 -7.816 -5.723 1.00 91.25 210 GLN A C 1
ATOM 1663 O O . GLN A 1 210 ? -14.302 -8.970 -5.945 1.00 91.25 210 GLN A O 1
ATOM 1668 N N . HIS A 1 211 ? -13.208 -7.111 -6.579 1.00 96.12 211 HIS A N 1
ATOM 1669 C CA . HIS A 1 211 ? -12.643 -7.640 -7.814 1.00 96.12 211 HIS A CA 1
ATOM 1670 C C . HIS A 1 211 ? -11.219 -8.180 -7.632 1.00 96.12 211 HIS A C 1
ATOM 1672 O O . HIS A 1 211 ? -10.682 -8.755 -8.573 1.00 96.12 211 HIS A O 1
ATOM 1678 N N . LEU A 1 212 ? -10.608 -7.994 -6.455 1.00 97.69 212 LEU A N 1
ATOM 1679 C CA . LEU A 1 212 ? -9.295 -8.554 -6.148 1.00 97.69 212 LEU A CA 1
ATOM 1680 C C . LEU A 1 212 ? -9.408 -10.054 -5.893 1.00 97.69 212 LEU A C 1
ATOM 1682 O O . LEU A 1 212 ? -10.308 -10.513 -5.189 1.00 97.69 212 LEU A O 1
ATOM 1686 N N . THR A 1 213 ? -8.468 -10.810 -6.449 1.00 97.31 213 THR A N 1
ATOM 1687 C CA . THR A 1 213 ? -8.438 -12.276 -6.363 1.00 97.31 213 THR A CA 1
ATOM 1688 C C . THR A 1 213 ? -7.210 -12.805 -5.630 1.00 97.31 213 THR A C 1
ATOM 1690 O O . THR A 1 213 ? -7.184 -13.971 -5.233 1.00 97.31 213 THR A O 1
ATOM 1693 N N . LYS A 1 214 ? -6.188 -11.966 -5.435 1.00 96.81 214 LYS A N 1
ATOM 1694 C CA . LYS A 1 214 ? -4.932 -12.327 -4.774 1.00 96.81 214 LYS A CA 1
ATOM 1695 C C . LYS A 1 214 ? -4.875 -11.765 -3.351 1.00 96.81 214 LYS A C 1
ATOM 1697 O O . LYS A 1 214 ? -5.357 -10.655 -3.117 1.00 96.81 214 LYS A O 1
ATOM 1702 N N . PRO A 1 215 ? -4.213 -12.464 -2.412 1.00 98.00 215 PRO A N 1
ATOM 1703 C CA . PRO A 1 215 ? -3.913 -11.896 -1.107 1.00 98.00 215 PRO A CA 1
ATOM 1704 C C . PRO A 1 215 ? -3.086 -10.622 -1.207 1.00 98.00 215 PRO A C 1
ATOM 1706 O O . PRO A 1 215 ? -2.145 -10.550 -2.002 1.00 98.00 215 PRO A O 1
ATOM 1709 N N . VAL A 1 216 ? -3.416 -9.634 -0.375 1.00 98.62 216 VAL A N 1
ATOM 1710 C CA . VAL A 1 216 ? -2.689 -8.364 -0.303 1.00 98.62 216 VAL A CA 1
ATOM 1711 C C . VAL A 1 216 ? -2.055 -8.221 1.075 1.00 98.62 216 VAL A C 1
ATOM 1713 O O . VAL A 1 216 ? -2.744 -8.094 2.085 1.00 98.62 216 VAL A O 1
ATOM 1716 N N . ARG A 1 217 ? -0.723 -8.240 1.117 1.00 98.31 217 ARG A N 1
ATOM 1717 C CA . ARG A 1 217 ? 0.073 -7.943 2.313 1.00 98.31 217 ARG A CA 1
ATOM 1718 C C . ARG A 1 217 ? 0.412 -6.459 2.294 1.00 98.31 217 ARG A C 1
ATOM 1720 O O . ARG A 1 217 ? 1.028 -5.997 1.341 1.00 98.31 217 ARG A O 1
ATOM 1727 N N . ILE A 1 218 ? -0.018 -5.697 3.292 1.00 98.50 218 ILE A N 1
ATOM 1728 C CA . ILE A 1 218 ? 0.147 -4.242 3.306 1.00 98.50 218 ILE A CA 1
ATOM 1729 C C . ILE A 1 218 ? 1.264 -3.850 4.266 1.00 98.50 218 ILE A C 1
ATOM 1731 O O . ILE A 1 218 ? 1.171 -4.114 5.459 1.00 98.50 218 ILE A O 1
ATOM 1735 N N . ILE A 1 219 ? 2.284 -3.174 3.753 1.00 97.62 219 ILE A N 1
ATOM 1736 C CA . ILE A 1 219 ? 3.234 -2.383 4.529 1.00 97.62 219 ILE A CA 1
ATOM 1737 C C . ILE A 1 219 ? 2.614 -1.001 4.724 1.00 97.62 219 ILE A C 1
ATOM 1739 O O . ILE A 1 219 ? 2.471 -0.242 3.764 1.00 97.62 219 ILE A O 1
ATOM 1743 N N . VAL A 1 220 ? 2.226 -0.691 5.960 1.00 95.25 220 VAL A N 1
ATOM 1744 C CA . VAL A 1 220 ? 1.585 0.586 6.292 1.00 95.25 220 VAL A CA 1
ATOM 1745 C C . VAL A 1 220 ? 2.644 1.547 6.821 1.00 95.25 220 VAL A C 1
ATOM 1747 O O . VAL A 1 220 ? 3.159 1.401 7.931 1.00 95.25 220 VAL A O 1
ATOM 1750 N N . CYS A 1 221 ? 2.992 2.526 5.997 1.00 93.75 221 CYS A N 1
ATOM 1751 C CA . CYS A 1 221 ? 4.051 3.486 6.261 1.00 93.75 221 CYS A CA 1
ATOM 1752 C C . CYS A 1 221 ? 3.551 4.634 7.143 1.00 93.75 221 CYS A C 1
ATOM 1754 O O . CYS A 1 221 ? 2.522 5.232 6.857 1.00 93.75 221 CYS A O 1
ATOM 1756 N N . GLY A 1 222 ? 4.279 4.962 8.214 1.00 89.12 222 GLY A N 1
ATOM 1757 C CA . GLY A 1 222 ? 3.905 6.062 9.115 1.00 89.12 222 GLY A CA 1
ATOM 1758 C C . GLY A 1 222 ? 2.833 5.702 10.144 1.00 89.12 222 GLY A C 1
ATOM 1759 O O . GLY A 1 222 ? 2.279 6.594 10.785 1.00 89.12 222 GLY A O 1
ATOM 1760 N N . ALA A 1 223 ? 2.547 4.408 10.314 1.00 88.88 223 ALA A N 1
ATOM 1761 C CA . ALA A 1 223 ? 1.739 3.918 11.421 1.00 88.88 223 ALA A CA 1
ATOM 1762 C C . ALA A 1 223 ? 2.427 4.157 12.770 1.00 88.88 223 ALA A C 1
ATOM 1764 O O . ALA A 1 223 ? 3.649 4.060 12.895 1.00 88.88 223 ALA A O 1
ATOM 1765 N N . THR A 1 224 ? 1.624 4.429 13.794 1.00 82.56 224 THR A N 1
ATOM 1766 C CA . THR A 1 224 ? 2.079 4.598 15.180 1.00 82.56 224 THR A CA 1
ATOM 1767 C C . THR A 1 224 ? 1.308 3.652 16.092 1.00 82.56 224 THR A C 1
ATOM 1769 O O . THR A 1 224 ? 0.325 3.037 15.678 1.00 82.56 224 THR A O 1
ATOM 1772 N N . GLU A 1 225 ? 1.701 3.556 17.364 1.00 73.44 225 GLU A N 1
ATOM 1773 C CA . GLU A 1 225 ? 0.918 2.811 18.362 1.00 73.44 225 GLU A CA 1
ATOM 1774 C C . GLU A 1 225 ? -0.513 3.360 18.532 1.00 73.44 225 GLU A C 1
ATOM 1776 O O . GLU A 1 225 ? -1.366 2.661 19.063 1.00 73.44 225 GLU A O 1
ATOM 1781 N N . PHE A 1 226 ? -0.777 4.594 18.087 1.00 74.94 226 PHE A N 1
ATOM 1782 C CA . PHE A 1 226 ? -2.076 5.265 18.178 1.00 74.94 226 PHE A CA 1
ATOM 1783 C C . PHE A 1 226 ? -2.804 5.345 16.835 1.00 74.94 226 PHE A C 1
ATOM 1785 O O . PHE A 1 226 ? -3.885 5.928 16.746 1.00 74.94 226 PHE A O 1
ATOM 1792 N N . ASN A 1 227 ? -2.220 4.854 15.745 1.00 81.62 227 ASN A N 1
ATOM 1793 C CA . ASN A 1 227 ? -2.862 5.000 14.452 1.00 81.62 227 ASN A CA 1
ATOM 1794 C C . ASN A 1 227 ? -2.391 3.944 13.463 1.00 81.62 227 ASN A C 1
ATOM 1796 O O . ASN A 1 227 ? -1.253 3.981 12.993 1.00 81.62 227 ASN A O 1
ATOM 1800 N N . VAL A 1 228 ? -3.328 3.079 13.080 1.00 89.56 228 VAL A N 1
ATOM 1801 C CA . VAL A 1 228 ? -3.250 2.303 11.849 1.00 89.56 228 VAL A CA 1
ATOM 1802 C C . VAL A 1 228 ? -4.522 2.553 11.043 1.00 89.56 228 VAL A C 1
ATOM 1804 O O . VAL A 1 228 ? -5.631 2.472 11.581 1.00 89.56 228 VAL A O 1
ATOM 1807 N N . HIS A 1 229 ? -4.380 2.859 9.757 1.00 92.81 229 HIS A N 1
ATOM 1808 C CA . HIS A 1 229 ? -5.530 3.205 8.937 1.00 92.81 229 HIS A CA 1
ATOM 1809 C C . HIS A 1 229 ? -6.430 1.985 8.711 1.00 92.81 229 HIS A C 1
ATOM 1811 O O . HIS A 1 229 ? -6.010 0.939 8.204 1.00 92.81 229 HIS A O 1
ATOM 1817 N N . ILE A 1 230 ? -7.708 2.135 9.059 1.00 94.19 230 ILE A N 1
ATOM 1818 C CA . ILE A 1 230 ? -8.682 1.039 9.061 1.00 94.19 230 ILE A CA 1
ATOM 1819 C C . ILE A 1 230 ? -8.933 0.446 7.669 1.00 94.19 230 ILE A C 1
ATOM 1821 O O . ILE A 1 230 ? -9.242 -0.740 7.547 1.00 94.19 230 ILE A O 1
ATOM 1825 N N . ASP A 1 231 ? -8.766 1.245 6.611 1.00 97.25 231 ASP A N 1
ATOM 1826 C CA . ASP A 1 231 ? -8.928 0.767 5.236 1.00 97.25 231 ASP A CA 1
ATOM 1827 C C . ASP A 1 231 ? -7.915 -0.336 4.897 1.00 97.25 231 ASP A C 1
ATOM 1829 O O . ASP A 1 231 ? -8.289 -1.311 4.247 1.00 97.25 231 ASP A O 1
ATOM 1833 N N . TYR A 1 232 ? -6.678 -0.260 5.404 1.00 98.00 232 TYR A N 1
ATOM 1834 C CA . TYR A 1 232 ? -5.665 -1.295 5.171 1.00 98.00 232 TYR A CA 1
ATOM 1835 C C . TYR A 1 232 ? -5.939 -2.568 5.975 1.00 98.00 232 TYR A C 1
ATOM 1837 O O . TYR A 1 232 ? -5.784 -3.668 5.443 1.00 98.00 232 TYR A O 1
ATOM 1845 N N . LEU A 1 233 ? -6.433 -2.447 7.214 1.00 97.06 233 LEU A N 1
ATOM 1846 C CA . LEU A 1 233 ? -6.906 -3.604 7.989 1.00 97.06 233 LEU A CA 1
ATOM 1847 C C . LEU A 1 233 ? -8.035 -4.334 7.251 1.00 97.06 233 LEU A C 1
ATOM 1849 O O . LEU A 1 233 ? -8.051 -5.562 7.157 1.00 97.06 233 LEU A O 1
ATOM 1853 N N . ASN A 1 234 ? -8.973 -3.567 6.698 1.00 97.88 234 ASN A N 1
ATOM 1854 C CA . ASN A 1 234 ? -10.105 -4.093 5.950 1.00 97.88 234 ASN A CA 1
ATOM 1855 C C . ASN A 1 234 ? -9.702 -4.691 4.597 1.00 97.88 234 ASN A C 1
ATOM 1857 O O . ASN A 1 234 ? -10.221 -5.745 4.231 1.00 97.88 234 ASN A O 1
ATOM 1861 N N . LEU A 1 235 ? -8.750 -4.084 3.887 1.00 98.56 235 LEU A N 1
ATOM 1862 C CA . LEU A 1 235 ? -8.193 -4.633 2.651 1.00 98.56 235 LEU A CA 1
ATOM 1863 C C . LEU A 1 235 ? -7.504 -5.982 2.897 1.00 98.56 235 LEU A C 1
ATOM 1865 O O . LEU A 1 235 ? -7.799 -6.956 2.199 1.00 98.56 235 LEU A O 1
ATOM 1869 N N . ALA A 1 236 ? -6.642 -6.074 3.915 1.00 98.31 236 ALA A N 1
ATOM 1870 C CA . ALA A 1 236 ? -6.009 -7.336 4.298 1.00 98.31 236 ALA A CA 1
ATOM 1871 C C . ALA A 1 236 ? -7.055 -8.391 4.676 1.00 98.31 236 ALA A C 1
ATOM 1873 O O . ALA A 1 236 ? -7.006 -9.518 4.188 1.00 98.31 236 ALA A O 1
ATOM 1874 N N . ARG A 1 237 ? -8.053 -8.020 5.488 1.00 96.75 237 ARG A N 1
ATOM 1875 C CA . ARG A 1 237 ? -9.150 -8.918 5.870 1.00 96.75 237 ARG A CA 1
ATOM 1876 C C . ARG A 1 237 ? -9.909 -9.452 4.654 1.00 96.75 237 ARG A C 1
ATOM 1878 O O . ARG A 1 237 ? -10.173 -10.649 4.586 1.00 96.75 237 ARG A O 1
ATOM 1885 N N . LYS A 1 238 ? -10.255 -8.584 3.699 1.00 96.31 238 LYS A N 1
ATOM 1886 C CA . LYS A 1 238 ? -11.021 -8.949 2.495 1.00 96.31 238 LYS A CA 1
ATOM 1887 C C . LYS A 1 238 ? -10.260 -9.861 1.548 1.00 96.31 238 LYS A C 1
ATOM 1889 O O . LYS A 1 238 ? -10.870 -10.717 0.921 1.00 96.31 238 LYS A O 1
ATOM 1894 N N . THR A 1 239 ? -8.948 -9.686 1.468 1.00 97.69 239 THR A N 1
ATOM 1895 C CA . THR A 1 239 ? -8.091 -10.423 0.533 1.00 97.69 239 THR A CA 1
ATOM 1896 C C . THR A 1 239 ? -7.424 -11.639 1.175 1.00 97.69 239 THR A C 1
ATOM 1898 O O . THR A 1 239 ? -6.643 -12.319 0.523 1.00 97.69 239 THR A O 1
ATOM 1901 N N . ASN A 1 240 ? -7.721 -11.948 2.444 1.00 97.06 240 ASN A N 1
ATOM 1902 C CA . ASN A 1 240 ? -7.003 -12.967 3.219 1.00 97.06 240 ASN A CA 1
ATOM 1903 C C . ASN A 1 240 ? -5.481 -12.707 3.278 1.00 97.06 240 ASN A C 1
ATOM 1905 O O . ASN A 1 240 ? -4.663 -13.626 3.250 1.00 97.06 240 ASN A O 1
ATOM 1909 N N . GLY A 1 241 ? -5.114 -11.428 3.303 1.00 97.62 241 GLY A N 1
ATOM 1910 C CA . GLY A 1 241 ? -3.750 -10.948 3.441 1.00 97.62 241 GLY A CA 1
ATOM 1911 C C . GLY A 1 241 ? -3.385 -10.608 4.885 1.00 97.62 241 GLY A C 1
ATOM 1912 O O . GLY A 1 241 ? -3.905 -11.186 5.842 1.00 97.62 241 GLY A O 1
ATOM 1913 N N . SER A 1 242 ? -2.468 -9.657 5.041 1.00 98.19 242 SER A N 1
ATOM 1914 C CA . SER A 1 242 ? -1.887 -9.273 6.333 1.00 98.19 242 SER A CA 1
ATOM 1915 C C . SER A 1 242 ? -1.461 -7.805 6.340 1.00 98.19 242 SER A C 1
ATOM 1917 O O . SER A 1 242 ? -1.289 -7.204 5.283 1.00 98.19 242 SER A O 1
ATOM 1919 N N . VAL A 1 243 ? -1.302 -7.215 7.525 1.00 97.81 243 VAL A N 1
ATOM 1920 C CA . VAL A 1 243 ? -0.814 -5.834 7.700 1.00 97.81 243 VAL A CA 1
ATOM 1921 C C . VAL A 1 243 ? 0.502 -5.847 8.465 1.00 97.81 243 VAL A C 1
ATOM 1923 O O . VAL A 1 243 ? 0.637 -6.568 9.444 1.00 97.81 243 VAL A O 1
ATOM 1926 N N . HIS A 1 244 ? 1.465 -5.046 8.027 1.00 95.62 244 HIS A N 1
ATOM 1927 C CA . HIS A 1 244 ? 2.832 -5.030 8.527 1.00 95.62 244 HIS A CA 1
ATOM 1928 C C . HIS A 1 244 ? 3.217 -3.613 8.929 1.00 95.62 244 HIS A C 1
ATOM 1930 O O . HIS A 1 244 ? 3.160 -2.683 8.120 1.00 95.62 244 HIS A O 1
ATOM 1936 N N . LEU A 1 245 ? 3.588 -3.469 10.197 1.00 91.69 245 LEU A N 1
ATOM 1937 C CA . LEU A 1 245 ? 3.970 -2.223 10.858 1.00 91.69 245 LEU A CA 1
ATOM 1938 C C . LEU A 1 245 ? 5.449 -2.279 11.224 1.00 91.69 245 LEU A C 1
ATOM 1940 O O . LEU A 1 245 ? 6.075 -3.322 11.097 1.00 91.69 245 LEU A O 1
ATOM 1944 N N . MET A 1 246 ? 6.043 -1.188 11.704 1.00 86.38 246 MET A N 1
ATOM 1945 C CA . MET A 1 246 ? 7.486 -1.175 11.978 1.00 86.38 246 MET A CA 1
ATOM 1946 C C . MET A 1 246 ? 7.933 -2.298 12.932 1.00 86.38 246 MET A C 1
ATOM 1948 O O . MET A 1 246 ? 8.957 -2.923 12.676 1.00 86.38 246 MET A O 1
ATOM 1952 N N . GLU A 1 247 ? 7.144 -2.606 13.965 1.00 83.25 247 GLU A N 1
ATOM 1953 C CA . GLU A 1 247 ? 7.510 -3.556 15.032 1.00 83.25 247 GLU A CA 1
ATOM 1954 C C . GLU A 1 247 ? 6.528 -4.734 15.183 1.00 83.25 247 GLU A C 1
ATOM 1956 O O . GLU A 1 247 ? 6.676 -5.555 16.085 1.00 83.25 247 GLU A O 1
ATOM 1961 N N . SER A 1 248 ? 5.502 -4.834 14.333 1.00 85.50 248 SER A N 1
ATOM 1962 C CA . SER A 1 248 ? 4.498 -5.897 14.440 1.00 85.50 248 SER A CA 1
ATOM 1963 C C . SER A 1 248 ? 3.902 -6.292 13.095 1.00 85.50 248 SER A C 1
ATOM 1965 O O . SER A 1 248 ? 3.805 -5.485 12.171 1.00 85.50 248 SER A O 1
ATOM 1967 N N . ASP A 1 249 ? 3.488 -7.555 13.008 1.00 91.19 249 ASP A N 1
ATOM 1968 C CA . ASP A 1 249 ? 2.845 -8.147 11.840 1.00 91.19 249 ASP A CA 1
ATOM 1969 C C . ASP A 1 249 ? 1.487 -8.731 12.243 1.00 91.19 249 ASP A C 1
ATOM 1971 O O . ASP A 1 249 ? 1.376 -9.499 13.199 1.00 91.19 249 ASP A O 1
ATOM 1975 N N . LEU A 1 250 ? 0.445 -8.360 11.509 1.00 92.62 250 LEU A N 1
ATOM 1976 C CA . LEU A 1 250 ? -0.944 -8.711 11.770 1.00 92.62 250 LEU A CA 1
ATOM 1977 C C . LEU A 1 250 ? -1.422 -9.707 10.712 1.00 92.62 250 LEU A C 1
ATOM 1979 O O . LEU A 1 250 ? -1.776 -9.336 9.589 1.00 92.62 250 LEU A O 1
ATOM 1983 N N . TYR A 1 251 ? -1.431 -10.984 11.083 1.00 93.38 251 TYR A N 1
ATOM 1984 C CA . TYR A 1 251 ? -1.894 -12.089 10.243 1.00 93.38 251 TYR A CA 1
ATOM 1985 C C . TYR A 1 251 ? -3.313 -12.534 10.614 1.00 93.38 251 TYR A C 1
ATOM 1987 O O . TYR A 1 251 ? -3.849 -12.156 11.653 1.00 93.38 251 TYR A O 1
ATOM 1995 N N . ASN A 1 252 ? -3.910 -13.376 9.763 1.00 92.44 252 ASN A N 1
ATOM 1996 C CA . ASN A 1 252 ? -5.210 -14.018 9.993 1.00 92.44 252 ASN A CA 1
ATOM 1997 C C . ASN A 1 252 ? -6.342 -13.030 10.347 1.00 92.44 252 ASN A C 1
ATOM 1999 O O . ASN A 1 252 ? -7.253 -13.336 11.117 1.00 92.44 252 ASN A O 1
ATOM 2003 N N . LEU A 1 253 ? -6.304 -11.829 9.761 1.00 93.75 253 LEU A N 1
ATOM 2004 C CA . LEU A 1 253 ? -7.302 -10.789 10.009 1.00 93.75 253 LEU A CA 1
ATOM 2005 C C . LEU A 1 253 ? -8.703 -11.197 9.544 1.00 93.75 253 LEU A C 1
ATOM 2007 O O . LEU A 1 253 ? -9.676 -10.698 10.096 1.00 93.75 253 LEU A O 1
ATOM 2011 N N . SER A 1 254 ? -8.813 -12.090 8.555 1.00 91.44 254 SER A N 1
ATOM 2012 C CA . SER A 1 254 ? -10.052 -12.719 8.063 1.00 91.44 254 SER A CA 1
ATOM 2013 C C . SER A 1 254 ? -10.682 -13.689 9.065 1.00 91.44 254 SER A C 1
ATOM 2015 O O . SER A 1 254 ? -11.904 -13.832 9.072 1.00 91.44 254 SER A O 1
ATOM 2017 N N . GLY A 1 255 ? -9.877 -14.305 9.936 1.00 88.19 255 GLY A N 1
ATOM 2018 C CA . GLY A 1 255 ? -10.325 -15.287 10.921 1.00 88.19 255 GLY A CA 1
ATOM 2019 C C . GLY A 1 255 ? -11.131 -14.704 12.083 1.00 88.19 255 GLY A C 1
ATOM 2020 O O . GLY A 1 255 ? -11.878 -15.445 12.720 1.00 88.19 255 GLY A O 1
ATOM 2021 N N . LEU A 1 256 ? -11.023 -13.392 12.337 1.00 85.50 256 LEU A N 1
ATOM 2022 C CA . LEU A 1 256 ? -11.782 -12.733 13.403 1.00 85.50 256 LEU A CA 1
ATOM 2023 C C . LEU A 1 256 ? -13.287 -12.729 13.092 1.00 85.50 256 LEU A C 1
ATOM 2025 O O . LEU A 1 256 ? -13.701 -12.380 11.981 1.00 85.50 256 LEU A O 1
ATOM 2029 N N . LYS A 1 257 ? -14.111 -13.108 14.062 1.00 87.88 257 LYS A N 1
ATOM 2030 C CA . LYS A 1 257 ? -15.569 -13.240 13.942 1.00 87.88 257 LYS A CA 1
ATOM 2031 C C . LYS A 1 257 ? -16.286 -11.945 14.311 1.00 87.88 257 LYS A C 1
ATOM 2033 O O . LYS A 1 257 ? -15.723 -11.061 14.944 1.00 87.88 257 LYS A O 1
ATOM 2038 N N . GLU A 1 258 ? -17.549 -11.840 13.907 1.00 86.88 258 GLU A N 1
ATOM 2039 C CA . GLU A 1 258 ? -18.424 -10.718 14.263 1.00 86.88 258 GLU A CA 1
ATOM 2040 C C . GLU A 1 258 ? -18.421 -10.470 15.783 1.00 86.88 258 GLU A C 1
ATOM 2042 O O . GLU A 1 258 ? -18.588 -11.400 16.570 1.00 86.88 258 GLU A O 1
ATOM 2047 N N . GLY A 1 259 ? -18.222 -9.215 16.190 1.00 78.31 259 GLY A N 1
ATOM 2048 C CA . GLY A 1 259 ? -18.122 -8.806 17.592 1.00 78.31 259 GLY A CA 1
ATOM 2049 C C . GLY A 1 259 ? -16.737 -8.969 18.230 1.00 78.31 259 GLY A C 1
ATOM 2050 O O . GLY A 1 259 ? -16.502 -8.372 19.281 1.00 78.31 259 GLY A O 1
ATOM 2051 N N . GLU A 1 260 ? -15.804 -9.704 17.614 1.00 82.88 260 GLU A N 1
ATOM 2052 C CA . GLU A 1 260 ? -14.430 -9.807 18.118 1.00 82.88 260 GLU A CA 1
ATOM 2053 C C . GLU A 1 260 ? -13.663 -8.495 17.925 1.00 82.88 260 GLU A C 1
ATOM 2055 O O . GLU A 1 260 ? -13.942 -7.705 17.015 1.00 82.88 260 GLU A O 1
ATOM 2060 N N . ILE A 1 261 ? -12.693 -8.261 18.810 1.00 85.88 261 ILE A N 1
ATOM 2061 C CA . ILE A 1 261 ? -11.913 -7.027 18.868 1.00 85.88 261 ILE A CA 1
ATOM 2062 C C . ILE A 1 261 ? -10.478 -7.315 18.439 1.00 85.88 261 ILE A C 1
ATOM 2064 O O . ILE A 1 261 ? -9.803 -8.158 19.022 1.00 85.88 261 ILE A O 1
ATOM 2068 N N . LEU A 1 262 ? -10.008 -6.565 17.448 1.00 87.62 262 LEU A N 1
ATOM 2069 C CA . LEU A 1 262 ? -8.603 -6.436 17.102 1.00 87.62 262 LEU A CA 1
ATOM 2070 C C . LEU A 1 262 ? -8.022 -5.225 17.833 1.00 87.62 262 LEU A C 1
ATOM 2072 O O . LEU A 1 262 ? -8.517 -4.105 17.683 1.00 87.62 262 LEU A O 1
ATOM 2076 N N . GLN A 1 263 ? -6.948 -5.446 18.582 1.00 86.44 263 GLN A N 1
ATOM 2077 C CA . GLN A 1 263 ? -6.144 -4.383 19.172 1.00 86.44 263 GLN A CA 1
ATOM 2078 C C . GLN A 1 263 ? -4.857 -4.213 18.366 1.00 86.44 263 GLN A C 1
ATOM 2080 O O . GLN A 1 263 ? -4.136 -5.180 18.129 1.00 86.44 263 GLN A O 1
ATOM 2085 N N . VAL A 1 264 ? -4.582 -2.984 17.933 1.00 84.25 264 VAL A N 1
ATOM 2086 C CA . VAL A 1 264 ? -3.344 -2.616 17.237 1.00 84.25 264 VAL A CA 1
ATOM 2087 C C . VAL A 1 264 ? -2.751 -1.423 17.967 1.00 84.25 264 VAL A C 1
ATOM 2089 O O . VAL A 1 264 ? -3.297 -0.323 17.904 1.00 84.25 264 VAL A O 1
ATOM 2092 N N . GLY A 1 265 ? -1.671 -1.660 18.715 1.00 81.38 265 GLY A N 1
ATOM 2093 C CA . GLY A 1 265 ? -1.185 -0.689 19.692 1.00 81.38 265 GLY A CA 1
ATOM 2094 C C . GLY A 1 265 ? -2.285 -0.350 20.703 1.00 81.38 265 GLY A C 1
ATOM 2095 O O . GLY A 1 265 ? -2.817 -1.231 21.378 1.00 81.38 265 GLY A O 1
ATOM 2096 N N . LYS A 1 266 ? -2.654 0.927 20.774 1.00 78.94 266 LYS A N 1
ATOM 2097 C CA . LYS A 1 266 ? -3.699 1.474 21.648 1.00 78.94 266 LYS A CA 1
ATOM 2098 C C . LYS A 1 266 ? -5.057 1.610 20.953 1.00 78.94 266 LYS A C 1
ATOM 2100 O O . LYS A 1 266 ? -6.038 1.973 21.604 1.00 78.94 266 LYS A O 1
ATOM 2105 N N . ASN A 1 267 ? -5.145 1.301 19.658 1.00 80.06 267 ASN A N 1
ATOM 2106 C CA . ASN A 1 267 ? -6.381 1.379 18.880 1.00 80.06 267 ASN A CA 1
ATOM 2107 C C . ASN A 1 267 ? -7.145 0.065 18.973 1.00 80.06 267 ASN A C 1
ATOM 2109 O O . ASN A 1 267 ? -6.563 -1.018 18.871 1.00 80.06 267 ASN A O 1
ATOM 2113 N N . ARG A 1 268 ? -8.471 0.164 19.100 1.00 80.06 268 ARG A N 1
ATOM 2114 C CA . ARG A 1 268 ? -9.370 -0.991 19.120 1.00 80.06 268 ARG A CA 1
ATOM 2115 C C . ARG A 1 268 ? -10.343 -0.938 17.950 1.00 80.06 268 ARG A C 1
ATOM 2117 O O . ARG A 1 268 ? -11.004 0.075 17.704 1.00 80.06 268 ARG A O 1
ATOM 2124 N N . PHE A 1 269 ? -10.462 -2.067 17.267 1.00 85.25 269 PHE A N 1
ATOM 2125 C CA . PHE A 1 269 ? -11.358 -2.266 16.138 1.00 85.25 269 PHE A CA 1
ATOM 2126 C C . PHE A 1 269 ? -12.257 -3.459 16.419 1.00 85.25 269 PHE A C 1
ATOM 2128 O O . PHE A 1 269 ? -11.765 -4.529 16.752 1.00 85.25 269 PHE A O 1
ATOM 2135 N N . VAL A 1 270 ? -13.565 -3.302 16.261 1.00 83.38 270 VAL A N 1
ATOM 2136 C CA . VAL A 1 270 ? -14.519 -4.410 16.366 1.00 83.38 270 VAL A CA 1
ATOM 2137 C C . VAL A 1 270 ? -14.918 -4.879 14.977 1.00 83.38 270 VAL A C 1
ATOM 2139 O O . VAL A 1 270 ? -15.116 -4.057 14.079 1.00 83.38 270 VAL A O 1
ATOM 2142 N N . VAL A 1 271 ? -15.075 -6.186 14.792 1.00 80.38 271 VAL A N 1
ATOM 2143 C CA . VAL A 1 271 ? -15.673 -6.719 13.567 1.00 80.38 271 VAL A CA 1
ATOM 2144 C C . VAL A 1 271 ? -17.179 -6.458 13.595 1.00 80.38 271 VAL A C 1
ATOM 2146 O O . VAL A 1 271 ? -17.888 -6.966 14.463 1.00 80.38 271 VAL A O 1
ATOM 2149 N N . LYS A 1 272 ? -17.657 -5.648 12.648 1.00 79.50 272 LYS A N 1
ATOM 2150 C CA . LYS A 1 272 ? -19.067 -5.357 12.393 1.00 79.50 272 LYS A CA 1
ATOM 2151 C C . LYS A 1 272 ? -19.413 -5.545 10.922 1.00 79.50 272 LYS A C 1
ATOM 2153 O O . LYS A 1 272 ? -18.796 -4.927 10.056 1.00 79.50 272 LYS A O 1
ATOM 2158 N N . ASN A 1 273 ? -20.425 -6.357 10.636 1.00 84.25 273 ASN A N 1
ATOM 2159 C CA . ASN A 1 273 ? -20.830 -6.750 9.284 1.00 84.25 273 ASN A CA 1
ATOM 2160 C C . ASN A 1 273 ? -19.641 -7.252 8.442 1.00 84.25 273 ASN A C 1
ATOM 2162 O O . ASN A 1 273 ? -19.478 -6.888 7.274 1.00 84.25 273 ASN A O 1
ATOM 2166 N N . GLY A 1 274 ? -18.767 -8.050 9.060 1.00 81.69 274 GLY A N 1
ATOM 2167 C CA . GLY A 1 274 ? -17.579 -8.603 8.406 1.00 81.69 274 GLY A CA 1
ATOM 2168 C C . GLY A 1 274 ? -16.457 -7.598 8.099 1.00 81.69 274 GLY A C 1
ATOM 2169 O O . GLY A 1 274 ? -15.507 -7.971 7.407 1.00 81.69 274 GLY A O 1
ATOM 2170 N N . MET A 1 275 ? -16.537 -6.370 8.618 1.00 89.81 275 MET A N 1
ATOM 2171 C CA . MET A 1 275 ? -15.552 -5.290 8.472 1.00 89.81 275 MET A CA 1
ATOM 2172 C C . MET A 1 275 ? -15.046 -4.834 9.838 1.00 89.81 275 MET A C 1
ATOM 2174 O O . MET A 1 275 ? -15.805 -4.823 10.799 1.00 89.81 275 MET A O 1
ATOM 2178 N N . PHE A 1 276 ? -13.803 -4.381 9.937 1.00 88.12 276 PHE A N 1
ATOM 2179 C CA . PHE A 1 276 ? -13.356 -3.628 11.100 1.00 88.12 276 PHE A CA 1
ATOM 2180 C C . PHE A 1 276 ? -14.030 -2.258 11.136 1.00 88.12 276 PHE A C 1
ATOM 2182 O O . PHE A 1 276 ? -14.068 -1.543 10.131 1.00 88.12 276 PHE A O 1
ATOM 2189 N N . VAL A 1 277 ? -14.512 -1.890 12.320 1.00 84.81 277 VAL A N 1
ATOM 2190 C CA . VAL A 1 277 ? -15.011 -0.560 12.674 1.00 84.81 277 VAL A CA 1
ATOM 2191 C C . VAL A 1 277 ? -14.273 -0.104 13.927 1.00 84.81 277 VAL A C 1
ATOM 2193 O O . VAL A 1 277 ? -14.164 -0.856 14.893 1.00 84.81 277 VAL A O 1
ATOM 2196 N N . GLU A 1 278 ? -13.763 1.124 13.936 1.00 79.50 278 GLU A N 1
ATOM 2197 C CA . GLU A 1 278 ? -13.022 1.637 15.090 1.00 79.50 278 GLU A CA 1
ATOM 2198 C C . GLU A 1 278 ? -13.953 1.925 16.273 1.00 79.50 278 GLU A C 1
ATOM 2200 O O . GLU A 1 278 ? -15.007 2.549 16.114 1.00 79.50 278 GLU A O 1
ATOM 2205 N N . THR A 1 279 ? -13.553 1.485 17.466 1.00 73.06 279 THR A N 1
ATOM 2206 C CA . THR A 1 279 ? -14.318 1.662 18.712 1.00 73.06 279 THR A CA 1
ATOM 2207 C C . THR A 1 279 ? -13.693 2.666 19.680 1.00 73.06 279 THR A C 1
ATOM 2209 O O . THR A 1 279 ? -14.257 2.892 20.746 1.00 73.06 279 THR A O 1
ATOM 2212 N N . GLY A 1 280 ? -12.567 3.285 19.314 1.00 62.53 280 GLY A N 1
ATOM 2213 C CA . GLY A 1 280 ? -11.813 4.232 20.141 1.00 62.53 280 GLY A CA 1
ATOM 2214 C C . GLY A 1 280 ? -10.496 3.651 20.667 1.00 62.53 280 GLY A C 1
ATOM 2215 O O . GLY A 1 280 ? -10.014 2.632 20.164 1.00 62.53 280 GLY A O 1
ATOM 2216 N N . TYR A 1 281 ? -9.930 4.315 21.676 1.00 52.94 281 TYR A N 1
ATOM 2217 C CA . TYR A 1 281 ? -8.641 3.986 22.287 1.00 52.94 281 TYR A CA 1
ATOM 2218 C C . TYR A 1 281 ? -8.811 3.347 23.663 1.00 52.94 281 TYR A C 1
ATOM 2220 O O . TYR A 1 281 ? -9.750 3.674 24.394 1.00 52.94 281 TYR A O 1
ATOM 2228 N N . GLU A 1 282 ? -7.871 2.484 24.041 1.00 45.09 282 GLU A N 1
ATOM 2229 C CA . GLU A 1 282 ? -7.660 2.171 25.453 1.00 45.09 282 GLU A CA 1
ATOM 2230 C C . GLU A 1 282 ? -6.920 3.336 26.116 1.00 45.09 282 GLU A C 1
ATOM 2232 O O . GLU A 1 282 ? -5.761 3.611 25.809 1.00 45.09 282 GLU A O 1
ATOM 2237 N N . TYR A 1 283 ? -7.609 4.044 27.008 1.00 39.44 283 TYR A N 1
ATOM 2238 C CA . TYR A 1 283 ? -6.955 4.919 27.973 1.00 39.44 283 TYR A CA 1
ATOM 2239 C C . TYR A 1 283 ? -6.624 4.058 29.192 1.00 39.44 283 TYR A C 1
ATOM 2241 O O . TYR A 1 283 ? -7.538 3.494 29.801 1.00 39.44 283 TYR A O 1
ATOM 2249 N N . GLU A 1 284 ? -5.339 3.920 29.525 1.00 41.56 284 GLU A N 1
ATOM 2250 C CA . GLU A 1 284 ? -4.943 3.363 30.821 1.00 41.56 284 GLU A CA 1
ATOM 2251 C C . GLU A 1 284 ? -5.609 4.202 31.926 1.00 41.56 284 GLU A C 1
ATOM 2253 O O . GLU A 1 284 ? -5.593 5.436 31.872 1.00 41.56 284 GLU A O 1
ATOM 2258 N N . LYS A 1 285 ? -6.286 3.521 32.857 1.00 35.12 285 LYS A N 1
ATOM 2259 C CA . LYS A 1 285 ? -6.866 4.131 34.059 1.00 35.12 285 LYS A CA 1
ATOM 2260 C C . LYS A 1 285 ? -5.785 4.452 35.076 1.00 35.12 285 LYS A C 1
ATOM 2262 O O . LYS A 1 285 ? -4.886 3.599 35.232 1.00 35.12 285 LYS A O 1
#

Sequence (285 aa):
MPKKSPLDSFITREPKEALDEGLINKDEYKEFKKSISIRIYYPRWVELDKLMPNKPVSVTDKAKKVVTITNGIPDSSILKILDRTGWEKATIVADVTGSMYKYTAQLLLWIKASPVGSLSKNFVFFNDGNNMPDKDKKLGSTGGIYFRSCNSYTEVENLMKSTMLKGAGGDYPENNIEALLKAEKAFPATEFQVMIADNWAAIKDKILWQHLTKPVRIIVCGATEFNVHIDYLNLARKTNGSVHLMESDLYNLSGLKEGEILQVGKNRFVVKNGMFVETGYEYEK

Secondary structure (DSSP, 8-state):
-----TT-EEEEE-HHHHHHTTSS-HHHHHHHTTSS-EEEEE-S---GGG----------------------PPP-HHHHHHHHH---S-EEEEE-SGGGHHHHHHHHHHHHHS-TTSS-SEEEEE-TTTT--GGG--TT----EEEEE-SSHHHHHHHHHHHHTT----SS-B-HHHHHHHHHHH-TT-S-EEEEEETTS-BTTGGGGGG--S-EEEEEET-BTTB--HHHHHHHHHHT-EEE-SS-EE--GGGPPTT-EEEETTEEEEEETTEEEEEEE----

Radius of gyration: 19.23 Å; chains: 1; bounding box: 47×50×50 Å